Protein AF-A0A436R053-F1 (afdb_monomer_lite)

Secondary structure (DSSP, 8-state):
--TTGGGGS-SS--HHHHHHHHHHHHHH-HHHHHHHHHHTT-SSPPEEEEEEEEEEETTEEEEEEEEEEETTEEEEEEEEE-SSPPPPTTHHHHHHHHHHHHHHT-SS-SEEEEEEEE-TTGGGS--GGGGGSSEEEEHHHHHHHHHTT--HHHHHHHHHHHHHHHHHHH-------HHHHHHHHHHHHHHHHHS-PPPP-------------------------

Radius of gyration: 24.34 Å; chains: 1; bounding box: 57×64×78 Å

Sequence (225 aa):
MDEFEASHLLPRLYERDIDVLLQEELIFNDGVRRLFSTALKLHETFHVLACRLSVVDASGETDVLATISLGSRKGVLLIENKIDASFQSRQPERYRERTANLVASGESCEIAFCALVAPKNYIREEHADFARFDAIVSYEDLAAAIAAQEEPRSRHRATLLRRAVDQARHSYVLVEAPAVTSLWQRIYQIASSEYAMPPQATAVRTTSSRCGHDQRRRCRSSDMA

Foldseek 3Di:
DDPVVVVPADPDDDLLNVLVLLQVCLQPAPLLQVLVCVQLVHPDRKHFPDKDAQDQDPLGTFGMKTFIDDVPATAIEGEHEDLADDDDPCNLVSQVVVQCCRCVVDDHHPGYFYEYEYAPVVVPPPDVSNVSGSGYDYLQSVLVSQCVVVDPVSPSSSVNSVVSNVCSVVVPDPPDPVVVVVVVVVVVVVCVVPDVDDDDDPDPPPPPDDPDDDDDDDDDDDDDD

pLDDT: mean 77.75, std 20.8, range [30.77, 98.56]

Structure (mmCIF, N/CA/C/O backbone):
data_AF-A0A436R053-F1
#
_entry.id   AF-A0A436R053-F1
#
loop_
_atom_site.group_PDB
_atom_site.id
_atom_site.type_symbol
_atom_site.label_atom_id
_atom_site.label_alt_id
_atom_site.label_comp_id
_atom_site.label_asym_id
_atom_site.label_entity_id
_atom_site.label_seq_id
_atom_site.pdbx_PDB_ins_code
_atom_site.Cartn_x
_atom_site.Cartn_y
_atom_site.Cartn_z
_atom_site.occupancy
_atom_site.B_iso_or_equiv
_atom_site.auth_seq_id
_atom_site.auth_comp_id
_atom_site.auth_asym_id
_atom_site.auth_atom_id
_atom_site.pdbx_PDB_model_num
ATOM 1 N N . MET A 1 1 ? -3.971 -8.129 -29.485 1.00 47.47 1 MET A N 1
ATOM 2 C CA . MET A 1 1 ? -3.816 -7.051 -28.491 1.00 47.47 1 MET A CA 1
ATOM 3 C C . MET A 1 1 ? -3.297 -5.874 -29.289 1.00 47.47 1 MET A C 1
ATOM 5 O O . MET A 1 1 ? -2.284 -6.049 -29.952 1.00 47.47 1 MET A O 1
ATOM 9 N N . ASP A 1 2 ? -4.095 -4.817 -29.404 1.00 42.16 2 ASP A N 1
ATOM 10 C CA . ASP A 1 2 ? -3.876 -3.731 -30.365 1.00 42.16 2 ASP A CA 1
ATOM 11 C C . ASP A 1 2 ? -2.595 -2.957 -30.015 1.00 42.16 2 ASP A C 1
ATOM 13 O O . ASP A 1 2 ? -2.366 -2.627 -28.850 1.00 42.16 2 ASP A O 1
ATOM 17 N N . GLU A 1 3 ? -1.741 -2.713 -31.005 1.00 47.53 3 GLU A N 1
ATOM 18 C CA . GLU A 1 3 ? -0.386 -2.161 -30.837 1.00 47.53 3 GLU A CA 1
ATOM 19 C C . GLU A 1 3 ? -0.418 -0.734 -30.245 1.00 47.53 3 GLU A C 1
ATOM 21 O O . GLU A 1 3 ? 0.534 -0.291 -29.603 1.00 47.53 3 GLU A O 1
ATOM 26 N N . PHE A 1 4 ? -1.567 -0.055 -30.359 1.00 49.06 4 PHE A N 1
ATOM 27 C CA . PHE A 1 4 ? -1.841 1.259 -29.775 1.00 49.06 4 PHE A CA 1
ATOM 28 C C . PHE A 1 4 ? -2.163 1.242 -28.269 1.00 49.06 4 PHE A C 1
ATOM 30 O O . PHE A 1 4 ? -1.845 2.212 -27.583 1.00 49.06 4 PHE A O 1
ATOM 37 N N . GLU A 1 5 ? -2.724 0.167 -27.695 1.00 50.81 5 GLU A N 1
ATOM 38 C CA . GLU A 1 5 ? -2.979 0.129 -26.238 1.00 50.81 5 GLU A CA 1
ATOM 39 C C . GLU A 1 5 ? -1.682 0.023 -25.419 1.00 50.81 5 GLU A C 1
ATOM 41 O O . GLU A 1 5 ? -1.620 0.469 -24.270 1.00 50.81 5 GLU A O 1
ATOM 46 N N . ALA A 1 6 ? -0.614 -0.512 -26.016 1.00 53.81 6 ALA A N 1
ATOM 47 C CA . ALA A 1 6 ? 0.689 -0.616 -25.370 1.00 53.81 6 ALA A CA 1
ATOM 48 C C . ALA A 1 6 ? 1.396 0.746 -25.204 1.00 53.81 6 ALA A C 1
ATOM 50 O O . ALA A 1 6 ? 2.248 0.870 -24.323 1.00 53.81 6 ALA A O 1
ATOM 51 N N . SER A 1 7 ? 1.043 1.780 -25.986 1.00 59.91 7 SER A N 1
ATOM 52 C CA . SER A 1 7 ? 1.771 3.064 -25.990 1.00 59.91 7 SER A CA 1
ATOM 53 C C . SER A 1 7 ? 1.509 3.948 -24.767 1.00 59.91 7 SER A C 1
ATOM 55 O O . SER A 1 7 ? 2.180 4.963 -24.594 1.00 59.91 7 SER A O 1
ATOM 57 N N . HIS A 1 8 ? 0.530 3.596 -23.931 1.00 68.19 8 HIS A N 1
ATOM 58 C CA . HIS A 1 8 ? 0.168 4.361 -22.734 1.00 68.19 8 HIS A CA 1
ATOM 59 C C . HIS A 1 8 ? 0.696 3.747 -21.432 1.00 68.19 8 HIS A C 1
ATOM 61 O O . HIS A 1 8 ? 0.496 4.324 -20.365 1.00 68.19 8 HIS A O 1
ATOM 67 N N . LEU A 1 9 ? 1.355 2.585 -21.487 1.00 79.12 9 LEU A N 1
ATOM 68 C CA . LEU A 1 9 ? 1.901 1.928 -20.302 1.00 79.12 9 LEU A CA 1
ATOM 69 C C . LEU A 1 9 ? 3.338 2.375 -20.036 1.00 79.12 9 LEU A C 1
ATOM 71 O O . LEU A 1 9 ? 4.164 2.448 -20.945 1.00 79.12 9 LEU A O 1
ATOM 75 N N . LEU A 1 10 ? 3.651 2.618 -18.763 1.00 80.19 10 LEU A N 1
ATOM 76 C CA . LEU A 1 10 ? 5.010 2.949 -18.350 1.00 80.19 10 LEU A CA 1
ATOM 77 C C . LEU A 1 10 ? 5.958 1.782 -18.680 1.00 80.19 10 LEU A C 1
ATOM 79 O O . LEU A 1 10 ? 5.667 0.645 -18.306 1.00 80.19 10 LEU A O 1
ATOM 83 N N . PRO A 1 11 ? 7.102 2.021 -19.350 1.00 79.00 11 PRO A N 1
ATOM 84 C CA . PRO A 1 11 ? 8.003 0.953 -19.784 1.00 79.00 11 PRO A CA 1
ATOM 85 C C . PRO A 1 11 ? 8.613 0.186 -18.603 1.00 79.00 11 PRO A C 1
ATOM 87 O O . PRO A 1 11 ? 8.849 -1.016 -18.709 1.00 79.00 11 PRO A O 1
ATOM 90 N N . ARG A 1 12 ? 8.796 0.850 -17.463 1.00 84.94 12 ARG A N 1
ATOM 91 C CA . ARG A 1 12 ? 9.192 0.258 -16.185 1.00 84.94 12 ARG A CA 1
ATOM 92 C C . ARG A 1 12 ? 8.378 0.918 -15.082 1.00 84.94 12 ARG A C 1
ATOM 94 O O . ARG A 1 12 ? 8.141 2.120 -15.165 1.00 84.94 1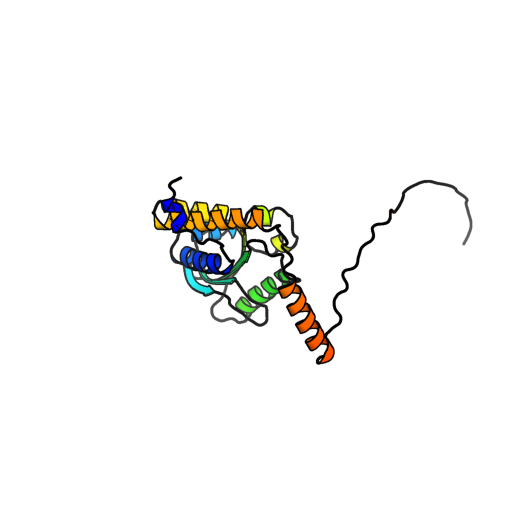2 ARG A O 1
ATOM 101 N N . LEU A 1 13 ? 7.970 0.137 -14.090 1.00 89.88 13 LEU A N 1
ATOM 102 C CA . LEU A 1 13 ? 7.304 0.637 -12.893 1.00 89.88 13 LEU A CA 1
ATOM 103 C C . LEU A 1 13 ? 8.269 0.581 -11.717 1.00 89.88 13 LEU A C 1
ATOM 105 O O . LEU A 1 13 ? 8.917 -0.441 -11.476 1.00 89.88 13 LEU A O 1
ATOM 109 N N . TYR A 1 14 ? 8.369 1.685 -10.998 1.00 90.12 14 TYR A N 1
ATOM 110 C CA . TYR A 1 14 ? 9.070 1.774 -9.726 1.00 90.12 14 TYR A CA 1
ATOM 111 C C . TYR A 1 14 ? 8.062 1.702 -8.577 1.00 90.12 14 TYR A C 1
ATOM 113 O O . TYR A 1 14 ? 6.879 1.985 -8.767 1.00 90.12 14 TYR A O 1
ATOM 121 N N . GLU A 1 15 ? 8.530 1.362 -7.372 1.00 90.88 15 GLU A N 1
ATOM 122 C CA . GLU A 1 15 ? 7.688 1.352 -6.161 1.00 90.88 15 GLU A CA 1
ATOM 123 C C . GLU A 1 15 ? 6.947 2.689 -6.004 1.00 90.88 15 GLU A C 1
ATOM 125 O O . GLU A 1 15 ? 5.732 2.702 -5.835 1.00 90.88 15 GLU A O 1
ATOM 130 N N . ARG A 1 16 ? 7.638 3.805 -6.274 1.00 93.69 16 ARG A N 1
ATOM 131 C CA . ARG A 1 16 ? 7.069 5.158 -6.268 1.00 93.69 16 ARG A CA 1
ATOM 132 C C . ARG A 1 16 ? 5.833 5.336 -7.157 1.00 93.69 16 ARG A C 1
ATOM 134 O O . ARG A 1 16 ? 4.903 6.039 -6.764 1.00 93.69 16 ARG A O 1
ATOM 141 N N . ASP A 1 17 ? 5.818 4.731 -8.344 1.00 94.81 17 ASP A N 1
ATOM 142 C CA . ASP A 1 17 ? 4.676 4.826 -9.263 1.00 94.81 17 ASP A CA 1
ATOM 143 C C . ASP A 1 17 ? 3.449 4.124 -8.666 1.00 94.81 17 ASP A C 1
ATOM 145 O O . ASP A 1 17 ? 2.315 4.596 -8.784 1.00 94.81 17 ASP A O 1
ATOM 149 N N . ILE A 1 18 ? 3.691 3.008 -7.975 1.00 95.50 18 ILE A N 1
ATOM 150 C CA . ILE A 1 18 ? 2.664 2.241 -7.278 1.00 95.50 18 ILE A CA 1
ATOM 151 C C . ILE A 1 18 ? 2.207 2.960 -6.007 1.00 95.50 18 ILE A C 1
ATOM 153 O O . ILE A 1 18 ? 1.013 2.948 -5.730 1.00 95.50 18 ILE A O 1
ATOM 157 N N . ASP A 1 19 ? 3.086 3.652 -5.281 1.00 96.88 19 ASP A N 1
ATOM 158 C CA . ASP A 1 19 ? 2.703 4.435 -4.098 1.00 96.88 19 ASP A CA 1
ATOM 159 C C . ASP A 1 19 ? 1.698 5.538 -4.452 1.00 96.88 19 ASP A C 1
ATOM 161 O O . ASP A 1 19 ? 0.692 5.726 -3.765 1.00 96.88 19 ASP A O 1
ATOM 165 N N . VAL A 1 20 ? 1.951 6.265 -5.548 1.00 97.50 20 VAL A N 1
ATOM 166 C CA . VAL A 1 20 ? 1.046 7.314 -6.046 1.00 97.50 20 VAL A CA 1
ATOM 167 C C . VAL A 1 20 ? -0.297 6.710 -6.452 1.00 97.50 20 VAL A C 1
ATOM 169 O O . VAL A 1 20 ? -1.348 7.240 -6.087 1.00 97.50 20 VAL A O 1
ATOM 172 N N . LEU A 1 21 ? -0.271 5.579 -7.162 1.00 97.25 21 LEU A N 1
ATOM 173 C CA . LEU A 1 21 ? -1.482 4.852 -7.524 1.00 97.25 21 LEU A CA 1
ATOM 174 C C . LEU A 1 21 ? -2.260 4.399 -6.277 1.00 97.25 21 LEU A C 1
ATOM 176 O O . LEU A 1 21 ? -3.466 4.612 -6.198 1.00 97.25 21 LEU A O 1
ATOM 180 N N . LEU A 1 22 ? -1.577 3.824 -5.286 1.00 98.06 22 LEU A N 1
ATOM 181 C CA . LEU A 1 22 ? -2.156 3.374 -4.021 1.00 98.06 22 LEU A CA 1
ATOM 182 C C . LEU A 1 22 ? -2.817 4.517 -3.256 1.00 98.06 22 LEU A C 1
ATOM 184 O O . LEU A 1 22 ? -3.950 4.361 -2.805 1.00 98.06 22 LEU A O 1
ATOM 188 N N . GLN A 1 23 ? -2.143 5.664 -3.130 1.00 98.06 23 GLN A N 1
ATOM 189 C CA . GLN A 1 23 ? -2.717 6.852 -2.498 1.00 98.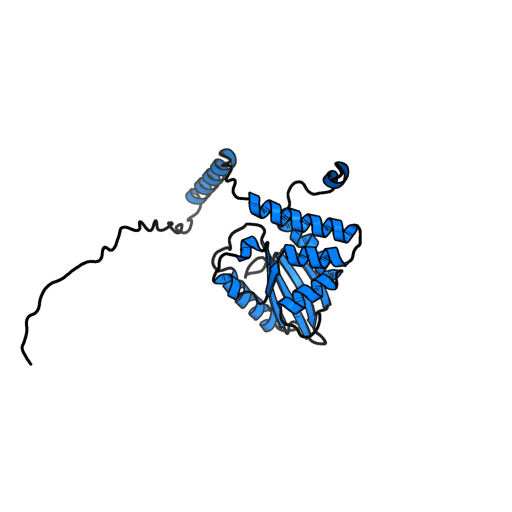06 23 GLN A CA 1
ATOM 190 C C . GLN A 1 23 ? -4.033 7.239 -3.173 1.00 98.06 23 GLN A C 1
ATOM 192 O O . GLN A 1 23 ? -5.036 7.460 -2.494 1.00 98.06 23 GLN A O 1
ATOM 197 N N . GLU A 1 24 ? -4.042 7.322 -4.501 1.00 97.62 24 GLU A N 1
ATOM 198 C CA . GLU A 1 24 ? -5.229 7.749 -5.230 1.00 97.62 24 GLU A CA 1
ATOM 199 C C . GLU A 1 24 ? -6.384 6.748 -5.083 1.00 97.62 24 GLU A C 1
ATOM 201 O O . GLU A 1 24 ? -7.521 7.139 -4.812 1.00 97.62 24 GLU A O 1
ATOM 206 N N . GLU A 1 25 ? -6.097 5.453 -5.188 1.00 98.19 25 GLU A N 1
ATOM 207 C CA . GLU A 1 25 ? -7.104 4.402 -5.043 1.00 98.19 25 GLU A CA 1
ATOM 208 C C . GLU A 1 25 ? -7.642 4.301 -3.610 1.00 98.19 25 GLU A C 1
ATOM 210 O O . GLU A 1 25 ? -8.841 4.121 -3.411 1.00 98.19 25 GLU A O 1
ATOM 215 N N . LEU A 1 26 ? -6.814 4.511 -2.586 1.00 97.88 26 LEU A N 1
ATOM 216 C CA . LEU A 1 26 ? -7.291 4.577 -1.201 1.00 97.88 26 LEU A CA 1
ATOM 217 C C . LEU A 1 26 ? -8.260 5.742 -0.981 1.00 97.88 26 LEU A C 1
ATOM 219 O O . LEU A 1 26 ? -9.251 5.588 -0.260 1.00 97.88 26 LEU A O 1
ATOM 223 N N . ILE A 1 27 ? -8.007 6.895 -1.606 1.00 97.19 27 ILE A N 1
ATOM 224 C CA . ILE A 1 27 ? -8.851 8.090 -1.468 1.00 97.19 27 ILE A CA 1
ATOM 225 C C . ILE A 1 27 ? -10.160 7.940 -2.252 1.00 97.19 27 ILE A C 1
ATOM 227 O O . ILE A 1 27 ? -11.221 8.295 -1.734 1.00 97.19 27 ILE A O 1
ATOM 231 N N . PHE A 1 28 ? -10.135 7.381 -3.464 1.00 96.56 28 PHE A N 1
ATOM 232 C CA . PHE A 1 28 ? -11.284 7.455 -4.379 1.00 96.56 28 PHE A CA 1
ATOM 233 C C . PHE A 1 28 ? -11.975 6.121 -4.685 1.00 96.56 28 PHE A C 1
ATOM 235 O O . PHE A 1 28 ? -13.086 6.139 -5.210 1.00 96.56 28 PHE A O 1
ATOM 242 N N . ASN A 1 29 ? -11.392 4.973 -4.332 1.00 97.56 29 ASN A N 1
ATOM 243 C CA . ASN A 1 29 ? -11.940 3.665 -4.684 1.00 97.56 29 ASN A CA 1
ATOM 244 C C . ASN A 1 29 ? -12.445 2.887 -3.459 1.00 97.56 29 ASN A C 1
ATOM 246 O O . ASN A 1 29 ? -11.684 2.318 -2.672 1.00 97.56 29 ASN A O 1
ATOM 250 N N . ASP A 1 30 ? -13.771 2.803 -3.329 1.00 97.19 30 ASP A N 1
ATOM 251 C CA . ASP A 1 30 ? -14.429 2.030 -2.271 1.00 97.19 30 ASP A CA 1
ATOM 252 C C . ASP A 1 30 ? -14.090 0.535 -2.305 1.00 97.19 30 ASP A C 1
ATOM 254 O O . ASP A 1 30 ? -14.027 -0.108 -1.258 1.00 97.19 30 ASP A O 1
ATOM 258 N N . GLY A 1 31 ? -13.881 -0.040 -3.494 1.00 97.94 31 GLY A N 1
ATOM 259 C CA . GLY A 1 31 ? -13.479 -1.438 -3.646 1.00 97.94 31 GLY A CA 1
ATOM 260 C C . GLY A 1 31 ? -12.120 -1.700 -3.006 1.00 97.94 31 GLY A C 1
ATOM 261 O O . GLY A 1 31 ? -11.958 -2.679 -2.279 1.00 97.94 31 GLY A O 1
ATOM 262 N N . VAL A 1 32 ? -11.181 -0.773 -3.194 1.00 98.44 32 VAL A N 1
ATOM 263 C CA . VAL A 1 32 ? -9.855 -0.832 -2.570 1.00 98.44 32 VAL A CA 1
ATOM 264 C C . VAL A 1 32 ? -9.948 -0.633 -1.059 1.00 98.44 32 VAL A C 1
ATOM 266 O O . VAL A 1 32 ? -9.393 -1.436 -0.310 1.00 98.44 32 VAL A O 1
ATOM 269 N N . ARG A 1 33 ? -10.717 0.344 -0.565 1.00 98.25 33 ARG A N 1
ATOM 270 C CA . ARG A 1 33 ? -10.915 0.498 0.891 1.00 98.25 33 ARG A CA 1
ATOM 271 C C . ARG A 1 33 ? -11.548 -0.734 1.538 1.00 98.25 33 ARG A C 1
ATOM 273 O O . ARG A 1 33 ? -11.119 -1.145 2.618 1.00 98.25 33 ARG A O 1
ATOM 280 N N . ARG A 1 34 ? -12.530 -1.361 0.880 1.00 98.31 34 ARG A N 1
ATOM 281 C CA . ARG A 1 34 ? -13.136 -2.624 1.338 1.00 98.31 34 ARG A CA 1
ATOM 282 C C . ARG A 1 34 ? -12.136 -3.772 1.355 1.00 98.31 34 ARG A C 1
ATOM 284 O O . ARG A 1 34 ? -12.142 -4.547 2.310 1.00 98.31 34 ARG A O 1
ATOM 291 N N . LEU A 1 35 ? -11.275 -3.868 0.341 1.00 98.56 35 LEU A N 1
ATOM 292 C CA . LEU A 1 35 ? -10.209 -4.869 0.282 1.00 98.56 35 LEU A CA 1
ATOM 293 C C . LEU A 1 35 ? -9.283 -4.752 1.500 1.00 98.56 35 LEU A C 1
ATOM 295 O O . LEU A 1 35 ? -9.103 -5.731 2.221 1.00 98.56 35 LEU A O 1
ATOM 299 N N . PHE A 1 36 ? -8.776 -3.550 1.789 1.00 98.31 36 PHE A N 1
ATOM 300 C CA . PHE A 1 36 ? -7.937 -3.319 2.970 1.00 98.31 36 PHE A CA 1
ATOM 301 C C . PHE A 1 36 ? -8.689 -3.572 4.279 1.00 98.31 36 PHE A C 1
ATOM 303 O O . PHE A 1 36 ? -8.159 -4.230 5.168 1.00 98.31 36 PHE A O 1
ATOM 310 N N . SER A 1 37 ? -9.934 -3.105 4.395 1.00 98.00 37 SER A N 1
ATOM 311 C CA . SER A 1 37 ? -10.744 -3.314 5.605 1.00 98.00 37 SER A CA 1
ATOM 312 C C . SER A 1 37 ? -10.978 -4.803 5.879 1.00 98.00 37 SER A C 1
ATOM 314 O O . SER A 1 37 ? -10.873 -5.246 7.019 1.00 98.00 37 SER A O 1
ATOM 316 N N . THR A 1 38 ? -11.209 -5.592 4.826 1.00 98.12 38 THR A N 1
ATOM 317 C CA . THR A 1 38 ? -11.351 -7.053 4.915 1.00 98.12 38 THR A CA 1
ATOM 318 C C . THR A 1 38 ? -10.037 -7.714 5.324 1.00 98.12 38 THR A C 1
ATOM 320 O O . THR A 1 38 ? -10.032 -8.557 6.220 1.00 98.12 38 THR A O 1
ATOM 323 N N . ALA A 1 39 ? -8.917 -7.314 4.714 1.00 97.00 39 ALA A N 1
ATOM 324 C CA . ALA A 1 39 ? -7.595 -7.845 5.047 1.00 97.00 39 ALA A CA 1
ATOM 325 C C . ALA A 1 39 ? -7.207 -7.556 6.510 1.00 97.00 39 ALA A C 1
ATOM 327 O O . ALA A 1 39 ? -6.657 -8.424 7.183 1.00 97.00 39 ALA A O 1
ATOM 328 N N . LEU A 1 40 ? -7.580 -6.379 7.018 1.00 95.94 40 LEU A N 1
ATOM 329 C CA . LEU A 1 40 ? -7.418 -5.956 8.415 1.00 95.94 40 LEU A CA 1
ATOM 330 C C . LEU A 1 40 ? -8.475 -6.545 9.369 1.00 95.94 40 LEU A C 1
ATOM 332 O O . LEU A 1 40 ? -8.446 -6.258 10.564 1.00 95.94 40 LEU A O 1
ATOM 336 N N . LYS A 1 41 ? -9.414 -7.360 8.866 1.00 96.69 41 LYS A N 1
ATOM 337 C CA . LYS A 1 41 ? -10.512 -7.978 9.634 1.00 96.69 41 LYS A CA 1
ATOM 338 C C . LYS A 1 41 ? -11.402 -6.958 10.358 1.00 96.69 41 LYS A C 1
ATOM 340 O O . LYS A 1 41 ? -11.890 -7.216 11.457 1.00 96.69 41 LYS A O 1
ATOM 345 N N . LEU A 1 42 ? -11.619 -5.799 9.743 1.00 95.31 42 LEU A N 1
ATOM 346 C CA . LEU A 1 42 ? -12.502 -4.759 10.262 1.00 95.31 42 LEU A CA 1
ATOM 347 C C . LEU A 1 42 ? -13.964 -5.085 9.938 1.00 95.31 42 LEU A C 1
ATOM 349 O O . LEU A 1 42 ? -14.278 -5.636 8.885 1.00 95.31 42 LEU A O 1
ATOM 353 N N . HIS A 1 43 ? -14.869 -4.713 10.844 1.00 92.19 43 HIS A N 1
ATOM 354 C CA . HIS A 1 43 ? -16.311 -4.922 10.671 1.00 92.19 43 HIS A CA 1
ATOM 355 C C . HIS A 1 43 ? -16.976 -3.886 9.752 1.00 92.19 43 HIS A C 1
ATOM 357 O O . HIS A 1 43 ? -18.085 -4.110 9.275 1.00 92.19 43 HIS A O 1
ATOM 363 N N . GLU A 1 44 ? -16.309 -2.762 9.500 1.00 94.06 44 GLU A N 1
ATOM 364 C CA . GLU A 1 44 ? -16.779 -1.684 8.634 1.00 94.06 44 GLU A CA 1
ATOM 365 C C . GLU A 1 44 ? -15.636 -1.183 7.740 1.00 94.06 44 GLU A C 1
ATOM 367 O O . GLU A 1 44 ? -14.461 -1.464 7.987 1.00 94.06 44 GLU A O 1
ATOM 372 N N . THR A 1 45 ? -15.985 -0.454 6.679 1.00 96.88 45 THR A N 1
ATOM 373 C CA . THR A 1 45 ? -14.989 0.156 5.789 1.00 96.88 45 THR A CA 1
ATOM 374 C C . THR A 1 45 ? -14.510 1.470 6.384 1.00 96.88 45 THR A C 1
ATOM 376 O O . THR A 1 45 ? -15.328 2.327 6.705 1.00 96.88 45 THR A O 1
ATOM 379 N N . PHE A 1 46 ? -13.197 1.653 6.514 1.00 96.25 46 PHE A N 1
ATOM 380 C CA . PHE A 1 46 ? -12.653 2.926 6.984 1.00 96.25 46 PHE A CA 1
ATOM 381 C C . PHE A 1 46 ? -12.826 4.040 5.941 1.00 96.25 46 PHE A C 1
ATOM 383 O O . PHE A 1 46 ? -12.872 3.790 4.736 1.00 96.25 46 PHE A O 1
ATOM 390 N N . HIS A 1 47 ? -12.829 5.289 6.399 1.00 96.50 47 HIS A N 1
ATOM 391 C CA . HIS A 1 47 ? -12.700 6.464 5.536 1.00 96.50 47 HIS A CA 1
ATOM 392 C C . HIS A 1 47 ? -11.278 7.010 5.590 1.00 96.50 47 HIS A C 1
ATOM 394 O O . HIS A 1 47 ? -10.653 7.006 6.647 1.00 96.50 47 HIS A O 1
ATOM 400 N N . VAL A 1 48 ? -10.774 7.508 4.461 1.00 96.94 48 VAL A N 1
ATOM 401 C CA . VAL A 1 48 ? -9.469 8.177 4.390 1.00 96.94 48 VAL A CA 1
ATOM 402 C C . VAL A 1 48 ? -9.676 9.673 4.596 1.00 96.94 48 VAL A C 1
ATOM 404 O O . VAL A 1 48 ? -10.368 10.319 3.816 1.00 96.94 48 VAL A O 1
ATOM 407 N N . LEU A 1 49 ? -9.074 10.219 5.651 1.00 95.19 49 LEU A N 1
ATOM 408 C CA . LEU A 1 49 ? -9.113 11.647 5.982 1.00 95.19 49 LEU A CA 1
ATOM 409 C C . LEU A 1 49 ? -7.945 12.409 5.347 1.00 95.19 49 LEU A C 1
ATOM 411 O O . LEU A 1 49 ? -8.085 13.564 4.958 1.00 95.19 49 LEU A O 1
ATOM 415 N N . ALA A 1 50 ? -6.786 11.761 5.260 1.00 94.38 50 ALA A N 1
ATOM 416 C CA . ALA A 1 50 ? -5.592 12.276 4.605 1.00 94.38 50 ALA A CA 1
ATOM 417 C C . ALA A 1 50 ? -4.715 11.104 4.165 1.00 94.38 50 ALA A C 1
ATOM 419 O O . ALA A 1 50 ? -4.744 10.043 4.784 1.00 94.38 50 ALA A O 1
ATOM 420 N N . CYS A 1 51 ? -3.903 11.289 3.131 1.00 95.25 51 CYS A N 1
ATOM 421 C CA . CYS A 1 51 ? -2.948 10.279 2.697 1.00 95.25 51 CYS A CA 1
ATOM 422 C C . CYS A 1 51 ? -1.662 10.959 2.230 1.00 95.25 51 CYS A C 1
ATOM 424 O O . CYS A 1 51 ? -1.717 11.931 1.478 1.00 95.25 51 CYS A O 1
ATOM 426 N N . ARG A 1 52 ? -0.516 10.485 2.713 1.00 94.56 52 ARG A N 1
ATOM 427 C CA . ARG A 1 52 ? 0.817 11.047 2.470 1.00 94.56 52 ARG A CA 1
ATOM 428 C C . ARG A 1 52 ? 1.752 9.952 1.980 1.00 94.56 52 ARG A C 1
ATOM 430 O O . ARG A 1 52 ? 1.555 8.790 2.311 1.00 94.56 52 ARG A O 1
ATOM 437 N N . LEU A 1 53 ? 2.762 10.348 1.218 1.00 95.31 53 LEU A N 1
ATOM 438 C CA . LEU A 1 53 ? 3.743 9.452 0.613 1.00 95.31 53 LEU A CA 1
ATOM 439 C C . LEU A 1 53 ? 5.127 9.693 1.225 1.00 95.31 53 LEU A C 1
ATOM 441 O O . LEU A 1 53 ? 5.407 10.834 1.599 1.00 95.31 53 LEU A O 1
ATOM 445 N N . SER A 1 54 ? 5.971 8.660 1.288 1.00 91.06 54 SER A N 1
ATOM 446 C CA . SER A 1 54 ? 7.379 8.749 1.721 1.00 91.06 54 SER A CA 1
ATOM 447 C C . SER A 1 54 ? 7.559 9.474 3.062 1.00 91.06 54 SER A C 1
ATOM 449 O O . SER A 1 54 ? 8.290 10.462 3.182 1.00 91.06 54 SER A O 1
ATOM 451 N N . VAL A 1 55 ? 6.828 9.037 4.091 1.00 85.88 55 VAL A N 1
ATOM 452 C CA . VAL A 1 55 ? 6.834 9.702 5.402 1.00 85.88 55 VAL A CA 1
ATOM 453 C C . VAL A 1 55 ? 7.975 9.172 6.266 1.00 85.88 55 VAL A C 1
ATOM 455 O O . VAL A 1 55 ? 7.894 8.078 6.830 1.00 85.88 55 VAL A O 1
ATOM 458 N N . VAL A 1 56 ? 9.013 9.991 6.426 1.00 83.25 56 VAL A N 1
ATOM 459 C CA . VAL A 1 56 ? 10.202 9.677 7.231 1.00 83.25 56 VAL A CA 1
ATOM 460 C C . VAL A 1 56 ? 10.054 10.178 8.669 1.00 83.25 56 VAL A C 1
ATOM 462 O O . VAL A 1 56 ? 9.703 11.335 8.899 1.00 83.25 56 VAL A O 1
ATOM 465 N N . ASP A 1 57 ? 10.375 9.328 9.642 1.00 74.62 57 ASP A N 1
ATOM 466 C CA . ASP A 1 57 ? 10.627 9.729 11.029 1.00 74.62 57 ASP A CA 1
ATOM 467 C C . ASP A 1 57 ? 11.822 8.974 11.643 1.00 74.62 57 ASP A C 1
ATOM 469 O O . ASP A 1 57 ? 12.548 8.255 10.953 1.00 74.62 57 ASP A O 1
ATOM 473 N N . ALA A 1 58 ? 12.042 9.143 12.952 1.00 68.75 58 ALA A N 1
ATOM 474 C CA . ALA A 1 58 ? 13.136 8.501 13.688 1.00 68.75 58 ALA A CA 1
ATOM 475 C C . ALA A 1 58 ? 13.124 6.961 13.595 1.00 68.75 58 ALA A C 1
ATOM 477 O O . ALA A 1 58 ? 14.160 6.316 13.753 1.00 68.75 58 ALA A O 1
ATOM 478 N N . SER A 1 59 ? 11.959 6.376 13.319 1.00 67.19 59 SER A N 1
ATOM 479 C CA . SER A 1 59 ? 11.742 4.944 13.163 1.00 67.19 59 SER A CA 1
ATOM 480 C C . SER A 1 59 ? 11.681 4.495 11.706 1.00 67.19 59 SER A C 1
ATOM 482 O O . SER A 1 59 ? 11.601 3.295 11.491 1.00 67.19 59 SER A O 1
ATOM 484 N N . GLY A 1 60 ? 11.820 5.379 10.710 1.00 73.00 60 GLY A N 1
ATOM 485 C CA . GLY A 1 60 ? 11.983 5.016 9.294 1.00 73.00 60 GLY A CA 1
ATOM 486 C C . GLY A 1 60 ? 11.065 5.703 8.305 1.00 73.00 60 GLY A C 1
ATOM 487 O O . GLY A 1 60 ? 10.295 6.594 8.653 1.00 73.00 60 GLY A O 1
ATOM 488 N N . GLU A 1 61 ? 11.184 5.289 7.047 1.00 83.06 61 GLU A N 1
ATOM 489 C CA . GLU A 1 61 ? 10.277 5.695 5.977 1.00 83.06 61 GLU A CA 1
ATOM 490 C C . GLU A 1 61 ? 9.079 4.747 5.929 1.00 83.06 61 GLU A C 1
ATOM 492 O O . GLU A 1 61 ? 9.225 3.553 6.178 1.00 83.06 61 GLU A O 1
ATOM 497 N N . THR A 1 62 ? 7.908 5.309 5.646 1.00 86.50 62 THR A N 1
ATOM 498 C CA . THR A 1 62 ? 6.709 4.564 5.266 1.00 86.50 62 THR A CA 1
ATOM 499 C C . THR A 1 62 ? 6.263 5.049 3.899 1.00 86.50 62 THR A C 1
ATOM 501 O O . THR A 1 62 ? 6.076 6.257 3.707 1.00 86.50 62 THR A O 1
ATOM 504 N N . ASP A 1 63 ? 6.073 4.106 2.980 1.00 93.38 63 ASP A N 1
ATOM 505 C CA . ASP A 1 63 ? 5.788 4.392 1.573 1.00 93.38 63 ASP A CA 1
ATOM 506 C C . ASP A 1 63 ? 4.463 5.152 1.423 1.00 93.38 63 ASP A C 1
ATOM 508 O O . ASP A 1 63 ? 4.412 6.210 0.785 1.00 93.38 63 ASP A O 1
ATOM 512 N N . VAL A 1 64 ? 3.401 4.686 2.098 1.00 95.69 64 VAL A N 1
ATOM 513 C CA . VAL A 1 64 ? 2.101 5.375 2.156 1.00 95.69 64 VAL A CA 1
ATOM 514 C C . VAL A 1 64 ? 1.563 5.421 3.589 1.00 95.69 64 VAL A C 1
ATOM 516 O O . VAL A 1 64 ? 1.366 4.398 4.237 1.00 95.69 64 VAL A O 1
ATOM 519 N N . LEU A 1 65 ? 1.260 6.622 4.083 1.00 94.25 65 LEU A N 1
ATOM 520 C CA . LEU A 1 65 ? 0.634 6.856 5.385 1.00 94.25 65 LEU A CA 1
ATOM 521 C C . LEU A 1 65 ? -0.752 7.476 5.197 1.00 94.25 65 LEU A C 1
ATOM 523 O O . LEU A 1 65 ? -0.869 8.651 4.836 1.00 94.25 65 LEU A O 1
ATOM 527 N N . ALA A 1 66 ? -1.803 6.719 5.499 1.00 95.56 66 ALA A N 1
ATOM 528 C CA . ALA A 1 66 ? -3.176 7.208 5.496 1.00 95.56 66 ALA A CA 1
ATOM 529 C C . ALA A 1 66 ? -3.656 7.513 6.920 1.00 95.56 66 ALA A C 1
ATOM 531 O O . ALA A 1 66 ? -3.609 6.656 7.794 1.00 95.56 66 ALA A O 1
ATOM 532 N N . THR A 1 67 ? -4.165 8.720 7.157 1.00 94.12 67 THR A N 1
ATOM 533 C CA . THR A 1 67 ? -5.010 9.007 8.320 1.00 94.12 67 THR A CA 1
ATOM 534 C C . THR A 1 67 ? -6.414 8.524 8.002 1.00 94.12 67 THR A C 1
ATOM 536 O O . THR A 1 67 ? -6.986 8.918 6.982 1.00 94.12 67 THR A O 1
ATOM 539 N N . ILE A 1 68 ? -6.975 7.694 8.873 1.00 95.38 68 ILE A N 1
ATOM 540 C CA . ILE A 1 68 ? -8.265 7.044 8.660 1.00 95.38 68 ILE A CA 1
ATOM 541 C C . ILE A 1 68 ? -9.239 7.319 9.806 1.00 95.38 68 ILE A C 1
ATOM 543 O O . ILE A 1 68 ? -8.832 7.646 10.923 1.00 95.38 68 ILE A O 1
ATOM 547 N N . SER A 1 69 ? -10.529 7.150 9.536 1.00 94.56 69 SER A N 1
ATOM 548 C CA . SER A 1 69 ? -11.559 7.036 10.568 1.00 94.56 69 SER A CA 1
ATOM 549 C C . SER A 1 69 ? -12.346 5.742 10.424 1.00 94.56 69 SER A C 1
ATOM 551 O O . SER A 1 69 ? -12.707 5.349 9.312 1.00 94.56 69 SER A O 1
ATOM 553 N N . LEU A 1 70 ? -12.635 5.117 11.560 1.00 93.00 70 LEU A N 1
ATOM 554 C CA . LEU A 1 70 ? -13.471 3.929 11.696 1.00 93.00 70 LEU A CA 1
ATOM 555 C C . LEU A 1 70 ? -14.589 4.268 12.690 1.00 93.00 70 LEU A C 1
ATOM 557 O O . LEU A 1 70 ? -14.330 4.408 13.890 1.00 93.00 70 LEU A O 1
ATOM 561 N N . GLY A 1 71 ? -15.797 4.527 12.188 1.00 89.88 71 GLY A N 1
ATOM 562 C CA . GLY A 1 71 ? -16.845 5.181 12.971 1.00 89.88 71 GLY A CA 1
ATOM 563 C C . GLY A 1 71 ? -16.361 6.507 13.579 1.00 89.88 71 GLY A C 1
ATOM 564 O O . GLY A 1 71 ? -15.920 7.411 12.869 1.00 89.88 71 GLY A O 1
ATOM 565 N N . SER A 1 72 ? -16.416 6.621 14.909 1.00 88.44 72 SER A N 1
ATOM 566 C CA . SER A 1 72 ? -15.943 7.800 15.651 1.00 88.44 72 SER A CA 1
ATOM 567 C C . SER A 1 72 ? -14.439 7.806 15.939 1.00 88.44 72 SER A C 1
ATOM 569 O O . SER A 1 72 ? -13.922 8.822 16.399 1.00 88.44 72 SER A O 1
ATOM 571 N N . ARG A 1 73 ? -13.743 6.687 15.711 1.00 90.06 73 ARG A N 1
ATOM 572 C CA . ARG A 1 73 ? -12.338 6.515 16.090 1.00 90.06 73 ARG A CA 1
ATOM 573 C C . ARG A 1 73 ? -11.437 7.005 14.975 1.00 90.06 73 ARG A C 1
ATOM 575 O O . ARG A 1 73 ? -11.624 6.630 13.816 1.00 90.06 73 ARG A O 1
ATOM 582 N N . LYS A 1 74 ? -10.429 7.800 15.318 1.00 91.12 74 LYS A N 1
ATOM 583 C CA . LYS A 1 74 ? -9.387 8.215 14.368 1.00 91.12 74 LYS A CA 1
ATOM 584 C C . LYS A 1 74 ? -8.155 7.337 14.495 1.00 91.12 74 LYS A C 1
ATOM 586 O O . LYS A 1 74 ? -7.817 6.866 15.579 1.00 91.12 74 LYS A O 1
ATOM 591 N N . GLY A 1 75 ? -7.459 7.141 13.388 1.00 91.19 75 GLY A N 1
ATOM 592 C CA . GLY A 1 75 ? -6.249 6.343 13.376 1.00 91.19 75 GLY A CA 1
ATOM 593 C C . GLY A 1 75 ? -5.404 6.520 12.137 1.00 91.19 75 GLY A C 1
ATOM 594 O O . GLY A 1 75 ? -5.602 7.447 11.348 1.00 91.19 75 GLY A O 1
ATOM 595 N N . VAL A 1 76 ? -4.460 5.604 11.968 1.00 92.12 76 VAL A N 1
ATOM 596 C CA . VAL A 1 76 ? -3.551 5.579 10.824 1.00 92.12 76 VAL A CA 1
ATOM 597 C C . VAL A 1 76 ? -3.413 4.181 10.230 1.00 92.12 76 VAL A C 1
ATOM 599 O O . VAL A 1 76 ? -3.484 3.174 10.930 1.00 92.12 76 VAL A O 1
ATOM 602 N N . LEU A 1 77 ? -3.186 4.133 8.925 1.00 93.94 77 LEU A N 1
ATOM 603 C CA . LEU A 1 77 ? -2.790 2.949 8.181 1.00 93.94 77 LEU A CA 1
ATOM 604 C C . LEU A 1 77 ? -1.441 3.245 7.525 1.00 93.94 77 LEU A C 1
ATOM 606 O O . LEU A 1 77 ? -1.337 4.133 6.676 1.00 93.94 77 LEU A O 1
ATOM 610 N N . LEU A 1 78 ? -0.417 2.525 7.967 1.00 93.19 78 LEU A N 1
ATOM 611 C CA . LEU A 1 78 ? 0.922 2.532 7.400 1.00 93.19 78 LEU A CA 1
ATOM 612 C C . LEU A 1 78 ? 0.977 1.425 6.360 1.00 93.19 78 LEU A C 1
ATOM 614 O O . LEU A 1 78 ? 0.624 0.285 6.660 1.00 93.19 78 LEU A O 1
ATOM 618 N N . ILE A 1 79 ? 1.399 1.755 5.152 1.00 94.25 79 ILE A N 1
ATOM 619 C CA . ILE A 1 79 ? 1.504 0.800 4.062 1.00 94.25 79 ILE A CA 1
ATOM 620 C C . ILE A 1 79 ? 2.931 0.806 3.559 1.00 94.25 79 ILE A C 1
ATOM 622 O O . ILE A 1 79 ? 3.476 1.850 3.200 1.00 94.25 79 ILE A O 1
ATOM 626 N N . GLU A 1 80 ? 3.482 -0.392 3.506 1.00 92.88 80 GLU A N 1
ATOM 627 C CA . GLU A 1 80 ? 4.779 -0.686 2.930 1.00 92.88 80 GLU A CA 1
ATOM 628 C C . GLU A 1 80 ? 4.552 -1.375 1.599 1.00 92.88 80 GLU A C 1
ATOM 630 O O . GLU A 1 80 ? 3.783 -2.334 1.508 1.00 92.88 80 GLU A O 1
ATOM 635 N N . ASN A 1 81 ? 5.198 -0.876 0.563 1.00 93.31 81 ASN A N 1
ATOM 636 C CA . ASN A 1 81 ? 5.018 -1.307 -0.803 1.00 93.31 81 ASN A CA 1
ATOM 637 C C . ASN A 1 81 ? 6.304 -1.964 -1.308 1.00 93.31 81 ASN A C 1
ATOM 639 O O . ASN A 1 81 ? 7.391 -1.395 -1.206 1.00 93.31 81 ASN A O 1
ATOM 643 N N . LYS A 1 82 ? 6.199 -3.182 -1.841 1.00 89.62 82 LYS A N 1
ATOM 644 C CA . LYS A 1 82 ? 7.354 -3.938 -2.338 1.00 89.62 82 LYS A CA 1
ATOM 645 C C . LYS A 1 82 ? 7.054 -4.563 -3.687 1.00 89.62 82 LYS A C 1
ATOM 647 O O . LYS A 1 82 ? 6.094 -5.316 -3.808 1.00 89.62 82 LYS A O 1
ATOM 652 N N . ILE A 1 83 ? 7.901 -4.300 -4.682 1.00 84.88 83 ILE A N 1
ATOM 653 C CA . ILE A 1 83 ? 7.846 -5.007 -5.975 1.00 84.88 83 ILE A CA 1
ATOM 654 C C . ILE A 1 83 ? 8.726 -6.262 -5.913 1.00 84.88 83 ILE A C 1
ATOM 656 O O . ILE A 1 83 ? 8.239 -7.373 -6.107 1.00 84.88 83 ILE A O 1
ATOM 660 N N . ASP A 1 84 ? 10.019 -6.087 -5.637 1.00 73.69 84 ASP A N 1
ATOM 661 C CA . ASP A 1 84 ? 11.028 -7.158 -5.644 1.00 73.69 84 ASP A CA 1
ATOM 662 C C . ASP A 1 84 ? 12.151 -6.977 -4.603 1.00 73.69 84 ASP A C 1
ATOM 664 O O . ASP A 1 84 ? 12.995 -7.862 -4.445 1.00 73.69 84 ASP A O 1
ATOM 668 N N . ALA A 1 85 ? 12.168 -5.865 -3.863 1.00 64.44 85 ALA A N 1
ATOM 669 C CA . ALA A 1 85 ? 13.214 -5.567 -2.892 1.00 64.44 85 ALA A CA 1
ATOM 670 C C . ALA A 1 85 ? 13.086 -6.430 -1.626 1.00 64.44 85 ALA A C 1
ATOM 672 O O . ALA A 1 85 ? 12.006 -6.542 -1.049 1.00 64.44 85 ALA A O 1
ATOM 673 N N . SER A 1 86 ? 14.190 -7.006 -1.143 1.00 65.31 86 SER A N 1
ATOM 674 C CA . SER A 1 86 ? 14.228 -7.684 0.163 1.00 65.31 86 SER A CA 1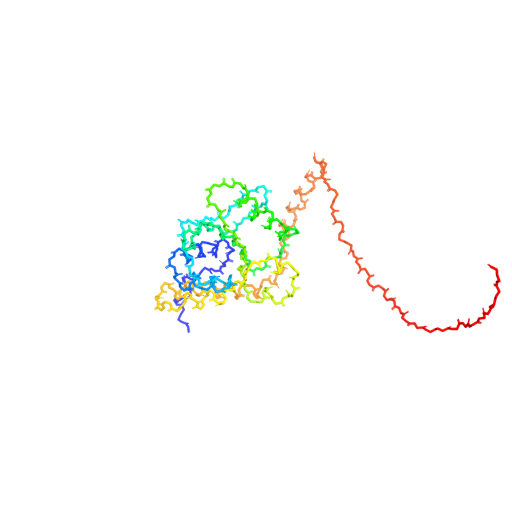
ATOM 675 C C . SER A 1 86 ? 13.986 -6.703 1.319 1.00 65.31 86 SER A C 1
ATOM 677 O O . SER A 1 86 ? 14.317 -5.521 1.214 1.00 65.31 86 SER A O 1
ATOM 679 N N . PHE A 1 87 ? 13.462 -7.193 2.447 1.00 63.38 87 PHE A N 1
ATOM 680 C CA . PHE A 1 87 ? 13.341 -6.381 3.661 1.00 63.38 87 PHE A CA 1
ATOM 681 C C . PHE A 1 87 ? 14.704 -5.914 4.169 1.00 63.38 87 PHE A C 1
ATOM 683 O O . PHE A 1 87 ? 15.693 -6.652 4.146 1.00 63.38 87 PHE A O 1
ATOM 690 N N . GLN A 1 88 ? 14.742 -4.692 4.694 1.00 58.03 88 GLN A N 1
ATOM 691 C CA . GLN A 1 88 ? 15.867 -4.237 5.496 1.00 58.03 88 GLN A CA 1
ATOM 692 C C . GLN A 1 88 ? 15.814 -4.903 6.878 1.00 58.03 88 GLN A C 1
ATOM 694 O O . GLN A 1 88 ? 14.746 -5.157 7.436 1.00 58.03 88 GLN A O 1
ATOM 699 N N . SER A 1 89 ? 16.979 -5.161 7.473 1.00 53.06 89 SER A N 1
ATOM 700 C CA . SER A 1 89 ? 17.060 -5.731 8.821 1.00 53.06 89 SER A CA 1
ATOM 701 C C . SER A 1 89 ? 16.292 -4.873 9.838 1.00 53.06 89 SER A C 1
ATOM 703 O O . SER A 1 89 ? 16.506 -3.661 9.894 1.00 53.06 89 SER A O 1
ATOM 705 N N . ARG A 1 90 ? 15.476 -5.507 10.689 1.00 61.28 90 ARG A N 1
ATOM 706 C CA . ARG A 1 90 ? 14.669 -4.884 11.762 1.00 61.28 90 ARG A CA 1
ATOM 707 C C . ARG A 1 90 ? 13.510 -3.984 11.321 1.00 61.28 90 ARG A C 1
ATOM 709 O O . ARG A 1 90 ? 12.928 -3.270 12.139 1.00 61.28 90 ARG A O 1
ATOM 716 N N . GLN A 1 91 ? 13.188 -3.970 10.034 1.00 62.38 91 GLN A N 1
ATOM 717 C CA . GLN A 1 91 ? 12.070 -3.199 9.496 1.00 62.38 91 GLN A CA 1
ATOM 718 C C . GLN A 1 91 ? 10.726 -3.501 10.207 1.00 62.38 91 GLN A C 1
ATOM 720 O O . GLN A 1 91 ? 10.026 -2.552 10.558 1.00 62.38 91 GLN A O 1
ATOM 725 N N . PRO A 1 92 ? 10.411 -4.757 10.579 1.00 60.19 92 PRO A N 1
ATOM 726 C CA . PRO A 1 92 ? 9.163 -5.078 11.273 1.00 60.19 92 PRO A CA 1
ATOM 727 C C . PRO A 1 92 ? 9.074 -4.628 12.735 1.00 60.19 92 PRO A C 1
ATOM 729 O O . PRO A 1 92 ? 8.001 -4.248 13.208 1.00 60.19 92 PRO A O 1
ATOM 732 N N . GLU A 1 93 ? 10.178 -4.674 13.483 1.00 65.12 93 GLU A N 1
ATOM 733 C CA . GLU A 1 93 ? 10.226 -4.195 14.869 1.00 65.12 93 GLU A CA 1
ATOM 734 C C . GLU A 1 93 ? 9.967 -2.689 14.932 1.00 65.12 93 GLU A C 1
ATOM 736 O O . GLU A 1 93 ? 9.217 -2.222 15.792 1.00 65.12 93 GLU A O 1
ATOM 741 N N . ARG A 1 94 ? 10.512 -1.949 13.959 1.00 67.94 94 ARG A N 1
ATOM 742 C CA . ARG A 1 94 ? 10.306 -0.503 13.821 1.00 67.94 94 ARG A CA 1
ATOM 743 C C . ARG A 1 94 ? 8.837 -0.159 13.595 1.00 67.94 94 ARG A C 1
ATOM 745 O O . ARG A 1 94 ? 8.368 0.828 14.152 1.00 67.94 94 ARG A O 1
ATOM 752 N N . TYR A 1 95 ? 8.084 -0.990 12.868 1.00 67.94 95 TYR A N 1
ATOM 753 C CA . TYR A 1 95 ? 6.646 -0.766 12.691 1.00 67.94 95 TYR A CA 1
ATOM 754 C C . TYR A 1 95 ? 5.883 -0.850 14.004 1.00 67.94 95 TYR A C 1
ATOM 756 O O . TYR A 1 95 ? 5.084 0.034 14.287 1.00 67.94 95 TYR A O 1
ATOM 764 N N . ARG A 1 96 ? 6.158 -1.841 14.860 1.00 68.00 96 ARG A N 1
ATOM 765 C CA . ARG A 1 96 ? 5.481 -1.931 16.166 1.00 68.00 96 ARG A CA 1
ATOM 766 C C . ARG A 1 96 ? 5.794 -0.740 17.059 1.00 68.00 96 ARG A C 1
ATOM 768 O O . ARG A 1 96 ? 4.884 -0.200 17.683 1.00 68.00 96 ARG A O 1
ATOM 775 N N . GLU A 1 97 ? 7.057 -0.330 17.099 1.00 71.75 97 GLU A N 1
ATOM 776 C CA . GLU A 1 97 ? 7.484 0.859 17.840 1.00 71.75 97 GLU A CA 1
ATOM 777 C C . GLU A 1 97 ? 6.785 2.115 17.306 1.00 71.75 97 GLU A C 1
ATOM 779 O O . GLU A 1 97 ? 6.281 2.916 18.088 1.00 71.75 97 GLU A O 1
ATOM 784 N N . ARG A 1 98 ? 6.664 2.260 15.983 1.00 71.88 98 ARG A N 1
ATOM 785 C CA . ARG A 1 98 ? 6.010 3.405 15.339 1.00 71.88 98 ARG A CA 1
ATOM 786 C C . ARG A 1 98 ? 4.513 3.458 15.614 1.00 71.88 98 ARG A C 1
ATOM 788 O O . ARG A 1 98 ? 4.006 4.493 16.037 1.00 71.88 98 ARG A O 1
ATOM 795 N N . THR A 1 99 ? 3.817 2.344 15.426 1.00 68.81 99 THR A N 1
ATOM 796 C CA . THR A 1 99 ? 2.387 2.189 15.722 1.00 68.81 99 THR A CA 1
ATOM 797 C C . THR A 1 99 ? 2.111 2.507 17.196 1.00 68.81 99 THR A C 1
ATOM 799 O O . THR A 1 99 ? 1.188 3.260 17.502 1.00 68.81 99 THR A O 1
ATOM 802 N N . ALA A 1 100 ? 2.965 2.029 18.110 1.00 70.19 100 ALA A N 1
ATOM 803 C CA . ALA A 1 100 ? 2.876 2.343 19.534 1.00 70.19 100 ALA A CA 1
ATOM 804 C C . ALA A 1 100 ? 3.156 3.825 19.830 1.00 70.19 100 ALA A C 1
ATOM 806 O O . ALA A 1 100 ? 2.410 4.436 20.588 1.00 70.19 100 ALA A O 1
ATOM 807 N N . ASN A 1 101 ? 4.171 4.426 19.205 1.00 70.69 101 ASN A N 1
ATOM 808 C CA . ASN A 1 101 ? 4.514 5.838 19.388 1.00 70.69 101 ASN A CA 1
ATOM 809 C C . ASN A 1 101 ? 3.422 6.776 18.851 1.00 70.69 101 ASN A C 1
ATOM 811 O O . ASN A 1 101 ? 3.121 7.788 19.480 1.00 70.69 101 ASN A O 1
ATOM 815 N N . LEU A 1 102 ? 2.791 6.447 17.721 1.00 70.25 102 LEU A N 1
ATOM 816 C CA . LEU A 1 102 ? 1.691 7.235 17.150 1.00 70.25 102 LEU A CA 1
ATOM 817 C C . LEU A 1 102 ? 0.444 7.214 18.041 1.00 70.25 102 LEU A C 1
ATOM 819 O O . LEU A 1 102 ? -0.230 8.233 18.167 1.00 70.25 102 LEU A O 1
ATOM 823 N N . VAL A 1 103 ? 0.171 6.091 18.707 1.00 69.38 103 VAL A N 1
ATOM 824 C CA . VAL A 1 103 ? -0.901 5.997 19.710 1.00 69.38 103 VAL A CA 1
ATOM 825 C C . VAL A 1 103 ? -0.500 6.692 21.022 1.00 69.38 103 VAL A C 1
ATOM 827 O O . VAL A 1 103 ? -1.293 7.437 21.592 1.00 69.38 103 VAL A O 1
ATOM 830 N N . ALA A 1 104 ? 0.737 6.504 21.492 1.00 62.28 104 ALA A N 1
ATOM 831 C CA . ALA A 1 104 ? 1.222 7.025 22.774 1.00 62.28 104 ALA A CA 1
ATOM 832 C C . ALA A 1 104 ? 1.482 8.542 22.780 1.00 62.28 104 ALA A C 1
ATOM 834 O O . ALA A 1 104 ? 1.329 9.180 23.818 1.00 62.28 104 ALA A O 1
ATOM 835 N N . SER A 1 105 ? 1.854 9.127 21.636 1.00 63.84 105 SER A N 1
ATOM 836 C CA . SER A 1 105 ? 2.044 10.580 21.468 1.00 63.84 105 SER A CA 1
ATOM 837 C C . SER A 1 105 ? 0.744 11.385 21.540 1.00 63.84 105 SER A C 1
ATOM 839 O O . SER A 1 105 ? 0.812 12.601 21.665 1.00 63.84 105 SER A O 1
ATOM 841 N N . GLY A 1 106 ? -0.410 10.705 21.514 1.00 52.34 106 GLY A N 1
ATOM 842 C CA . GLY A 1 106 ? -1.653 11.138 22.144 1.00 52.34 106 GLY A CA 1
ATOM 843 C C . GLY A 1 106 ? -2.131 12.555 21.834 1.00 52.34 106 GLY A C 1
ATOM 844 O O . GLY A 1 106 ? -1.852 13.471 22.591 1.00 52.34 106 GLY A O 1
ATOM 845 N N . GLU A 1 107 ? -2.983 12.680 20.809 1.00 53.28 107 GLU A N 1
ATOM 846 C CA . GLU A 1 107 ? -4.144 13.597 20.854 1.00 53.28 107 GLU A CA 1
ATOM 847 C C . GLU A 1 107 ? -5.212 13.280 19.781 1.00 53.28 107 GLU A C 1
ATOM 849 O O . GLU A 1 107 ? -6.322 13.802 19.837 1.00 53.28 107 GLU A O 1
ATOM 854 N N . SER A 1 108 ? -4.946 12.412 18.789 1.00 62.84 108 SER A N 1
ATOM 855 C CA . SER A 1 108 ? -5.925 12.118 17.715 1.00 62.84 108 SER A CA 1
ATOM 856 C C . SER A 1 108 ? -5.801 10.741 17.039 1.00 62.84 108 SER A C 1
ATOM 858 O O . SER A 1 108 ? -6.371 10.544 15.966 1.00 62.84 108 SER A O 1
ATOM 860 N N . CYS A 1 109 ? -5.050 9.795 17.612 1.00 72.50 109 CYS A N 1
ATOM 861 C CA . CYS A 1 109 ? -4.807 8.480 17.012 1.00 72.50 109 CYS A CA 1
ATOM 862 C C . CYS A 1 109 ? -5.083 7.361 18.025 1.00 72.50 109 CYS A C 1
ATOM 864 O O . CYS A 1 109 ? -4.297 7.131 18.938 1.00 72.50 109 CYS A O 1
ATOM 866 N N . GLU A 1 110 ? -6.207 6.668 17.863 1.00 83.38 110 GLU A N 1
ATOM 867 C CA . GLU A 1 110 ? -6.681 5.594 18.750 1.00 83.38 110 GLU A CA 1
ATOM 868 C C . GLU A 1 110 ? -6.403 4.193 18.198 1.00 83.38 110 GLU A C 1
ATOM 870 O O . GLU A 1 110 ? -6.435 3.207 18.935 1.00 83.38 110 GLU A O 1
ATOM 875 N N . ILE A 1 111 ? -6.197 4.097 16.885 1.00 87.44 111 ILE A N 1
ATOM 876 C CA . ILE A 1 111 ? -5.875 2.860 16.175 1.00 87.44 111 ILE A CA 1
ATOM 877 C C . ILE A 1 111 ? -4.755 3.113 15.191 1.00 87.44 111 ILE A C 1
ATOM 879 O O . ILE A 1 111 ? -4.681 4.171 14.569 1.00 87.44 111 ILE A O 1
ATOM 883 N N . ALA A 1 112 ? -3.905 2.116 15.019 1.00 89.00 112 ALA A N 1
ATOM 884 C CA . ALA A 1 112 ? -2.869 2.156 14.018 1.00 89.00 112 ALA A CA 1
ATOM 885 C C . ALA A 1 112 ? -2.666 0.741 13.469 1.00 89.00 112 ALA A C 1
ATOM 887 O O . ALA A 1 112 ? -2.642 -0.221 14.235 1.00 89.00 112 ALA A O 1
ATOM 888 N N . PHE A 1 113 ? -2.577 0.640 12.146 1.00 91.75 113 PHE A N 1
ATOM 889 C CA . PHE A 1 113 ? -2.394 -0.609 11.415 1.00 91.75 113 PHE A CA 1
ATOM 890 C C . PHE A 1 113 ? -1.186 -0.506 10.495 1.00 91.75 113 PHE A C 1
ATOM 892 O O . PHE A 1 113 ? -0.907 0.567 9.955 1.00 91.75 113 PHE A O 1
ATOM 899 N N . CYS A 1 114 ? -0.520 -1.628 10.264 1.00 90.94 114 CYS A N 1
ATOM 900 C CA . CYS A 1 114 ? 0.552 -1.765 9.295 1.00 90.94 114 CYS A CA 1
ATOM 901 C C . CYS A 1 114 ? 0.184 -2.832 8.259 1.00 90.94 114 CYS A C 1
ATOM 903 O O . CYS A 1 114 ? -0.118 -3.971 8.614 1.00 90.94 114 CYS A O 1
ATOM 905 N N . ALA A 1 115 ? 0.207 -2.472 6.979 1.00 93.62 115 ALA A N 1
ATOM 906 C CA . ALA A 1 115 ? -0.088 -3.376 5.880 1.00 93.62 115 ALA A CA 1
ATOM 907 C C . ALA A 1 115 ? 1.090 -3.479 4.910 1.00 93.62 115 ALA A C 1
ATOM 909 O O . ALA A 1 115 ? 1.722 -2.480 4.574 1.00 93.62 115 ALA A O 1
ATOM 910 N N . LEU A 1 116 ? 1.340 -4.689 4.420 1.00 93.12 116 LEU A N 1
ATOM 911 C CA . LEU A 1 116 ? 2.243 -4.924 3.299 1.00 93.12 116 LEU A CA 1
ATOM 912 C C . LEU A 1 116 ? 1.436 -4.988 2.003 1.00 93.12 116 LEU A C 1
ATOM 914 O O . LEU A 1 116 ? 0.438 -5.708 1.926 1.00 93.12 116 LEU A O 1
ATOM 918 N N . VAL A 1 117 ? 1.904 -4.291 0.973 1.00 95.50 117 VAL A N 1
ATOM 919 C CA . VAL A 1 117 ? 1.402 -4.408 -0.393 1.00 95.50 117 VAL A CA 1
ATOM 920 C C . VAL A 1 117 ? 2.520 -4.905 -1.295 1.00 95.50 117 VAL A C 1
ATOM 922 O O . VAL A 1 117 ? 3.541 -4.244 -1.453 1.00 95.50 117 VAL A O 1
ATOM 925 N N . ALA A 1 118 ? 2.336 -6.084 -1.883 1.00 93.38 118 ALA A N 1
ATOM 926 C CA . ALA A 1 118 ? 3.350 -6.707 -2.730 1.00 93.38 118 ALA A CA 1
ATOM 927 C C . ALA A 1 118 ? 2.738 -7.707 -3.727 1.00 93.38 118 ALA A C 1
ATOM 929 O O . ALA A 1 118 ? 1.611 -8.162 -3.528 1.00 93.38 118 ALA A O 1
ATOM 930 N N . PRO A 1 119 ? 3.445 -8.109 -4.794 1.00 92.94 119 PRO A N 1
ATOM 931 C CA . PRO A 1 119 ? 3.030 -9.224 -5.643 1.00 92.94 119 PRO A CA 1
ATOM 932 C C . PRO A 1 119 ? 2.804 -10.527 -4.854 1.00 92.94 119 PRO A C 1
ATOM 934 O O . PRO A 1 119 ? 3.555 -10.832 -3.924 1.00 92.94 119 PRO A O 1
ATOM 937 N N . LYS A 1 120 ? 1.839 -11.375 -5.246 1.00 91.12 120 LYS A N 1
ATOM 938 C CA . LYS A 1 120 ? 1.612 -12.672 -4.559 1.00 91.12 120 LYS A CA 1
ATOM 939 C C . LYS A 1 120 ? 2.860 -13.545 -4.512 1.00 91.12 120 LYS A C 1
ATOM 941 O O . LYS A 1 120 ? 3.053 -14.261 -3.537 1.00 91.12 120 LYS A O 1
ATOM 946 N N . ASN A 1 121 ? 3.690 -13.527 -5.555 1.00 85.12 121 ASN A N 1
ATOM 947 C CA . ASN A 1 121 ? 4.933 -14.301 -5.593 1.00 85.12 121 ASN A CA 1
ATOM 948 C C . ASN A 1 121 ? 5.986 -13.804 -4.595 1.00 85.12 121 ASN A C 1
ATOM 950 O O . ASN A 1 121 ? 6.772 -14.627 -4.145 1.00 85.12 121 ASN A O 1
ATOM 954 N N . TYR A 1 122 ? 5.965 -12.524 -4.216 1.00 82.75 122 TYR A N 1
ATOM 955 C CA . TYR A 1 122 ? 6.817 -11.983 -3.154 1.00 82.75 122 TYR A CA 1
ATOM 956 C C . TYR A 1 122 ? 6.458 -12.586 -1.786 1.00 82.75 122 TYR A C 1
ATOM 958 O O . TYR A 1 122 ? 7.322 -12.888 -0.974 1.00 82.75 122 TYR A O 1
ATOM 966 N N . ILE A 1 123 ? 5.167 -12.836 -1.558 1.00 75.38 123 ILE A N 1
ATOM 967 C CA . ILE A 1 123 ? 4.616 -13.310 -0.278 1.00 75.38 123 ILE A CA 1
ATOM 968 C C . ILE A 1 123 ? 4.759 -14.845 -0.110 1.00 75.38 123 ILE A C 1
ATOM 970 O O . ILE A 1 123 ? 4.419 -15.397 0.932 1.00 75.38 123 ILE A O 1
ATOM 974 N N . ARG A 1 124 ? 5.246 -15.573 -1.129 1.00 66.69 124 ARG A N 1
ATOM 975 C CA . ARG A 1 124 ? 5.271 -17.055 -1.143 1.00 66.69 124 ARG A CA 1
ATOM 976 C C . ARG A 1 124 ? 6.312 -17.694 -0.234 1.00 66.69 124 ARG A C 1
ATOM 978 O O . ARG A 1 124 ? 6.148 -18.858 0.121 1.00 66.69 124 ARG A O 1
ATOM 985 N N . GLU A 1 125 ? 7.378 -16.985 0.093 1.00 59.44 125 GLU A N 1
ATOM 986 C CA . GLU A 1 125 ? 8.370 -17.478 1.041 1.00 59.44 125 GLU A CA 1
ATOM 987 C C . GLU A 1 125 ? 7.870 -17.121 2.436 1.00 59.44 125 GLU A C 1
ATOM 989 O O . GLU A 1 125 ? 7.656 -15.949 2.704 1.00 59.44 125 GLU A O 1
ATOM 994 N N . GLU A 1 126 ? 7.616 -18.093 3.316 1.00 58.25 126 GLU A N 1
ATOM 995 C CA . GLU A 1 126 ? 7.203 -17.823 4.701 1.00 58.25 126 GLU A CA 1
ATOM 996 C C . GLU A 1 126 ? 8.318 -17.067 5.445 1.00 58.25 126 GLU A C 1
ATOM 998 O O . GLU A 1 126 ? 9.132 -17.644 6.166 1.00 58.25 126 GLU A O 1
ATOM 1003 N N . HIS A 1 127 ? 8.385 -15.754 5.247 1.00 69.12 127 HIS A N 1
ATOM 1004 C CA . HIS A 1 127 ? 9.298 -14.886 5.958 1.00 69.12 127 HIS A CA 1
ATOM 1005 C C . HIS A 1 127 ? 8.659 -14.561 7.304 1.00 69.12 127 HIS A C 1
ATOM 1007 O O . HIS A 1 127 ? 7.523 -14.085 7.366 1.00 69.12 127 HIS A O 1
ATOM 1013 N N . ALA A 1 128 ? 9.388 -14.797 8.397 1.00 68.56 128 ALA A N 1
ATOM 1014 C CA . ALA A 1 128 ? 8.895 -14.555 9.758 1.00 68.56 128 ALA A CA 1
ATOM 1015 C C . ALA A 1 128 ? 8.385 -13.112 9.961 1.00 68.56 128 ALA A C 1
ATOM 1017 O O . ALA A 1 128 ? 7.510 -12.854 10.790 1.00 68.56 128 ALA A O 1
ATOM 1018 N N . ASP A 1 129 ? 8.901 -12.185 9.158 1.00 73.56 129 ASP A N 1
ATOM 1019 C CA . ASP A 1 129 ? 8.546 -10.769 9.176 1.00 73.56 129 ASP A CA 1
ATOM 1020 C C . ASP A 1 129 ? 7.136 -10.489 8.641 1.00 73.56 129 ASP A C 1
ATOM 1022 O O . ASP A 1 129 ? 6.508 -9.523 9.069 1.00 73.56 129 ASP A O 1
ATOM 1026 N N . PHE A 1 130 ? 6.577 -11.348 7.781 1.00 78.56 130 PHE A N 1
ATOM 1027 C CA . PHE A 1 130 ? 5.212 -11.180 7.273 1.00 78.56 130 PHE A CA 1
ATOM 1028 C C . PHE A 1 130 ? 4.159 -11.250 8.380 1.00 78.56 130 PHE A C 1
ATOM 1030 O O . PHE A 1 130 ? 3.182 -10.508 8.347 1.00 78.56 130 PHE A O 1
ATOM 1037 N N . ALA A 1 131 ? 4.395 -12.061 9.415 1.00 77.19 131 ALA A N 1
ATOM 1038 C CA . ALA A 1 131 ? 3.512 -12.170 10.579 1.00 77.19 131 ALA A CA 1
ATOM 1039 C C . ALA A 1 131 ? 3.476 -10.898 11.452 1.00 77.19 131 ALA A C 1
ATOM 1041 O O . ALA A 1 131 ? 2.774 -10.851 12.465 1.00 77.19 131 ALA A O 1
ATOM 1042 N N . ARG A 1 132 ? 4.277 -9.880 11.120 1.00 78.88 132 ARG A N 1
ATOM 1043 C CA . ARG A 1 132 ? 4.346 -8.610 11.849 1.00 78.88 132 ARG A CA 1
ATOM 1044 C C . ARG A 1 132 ? 3.433 -7.537 11.264 1.00 78.88 132 ARG A C 1
ATOM 1046 O O . ARG A 1 132 ? 3.192 -6.560 11.966 1.00 78.88 132 ARG A O 1
ATOM 1053 N N . PHE A 1 133 ? 2.935 -7.726 10.043 1.00 87.56 133 PHE A N 1
ATOM 1054 C CA . PHE A 1 133 ? 1.929 -6.860 9.437 1.00 87.56 133 PHE A CA 1
ATOM 1055 C C . PHE A 1 133 ? 0.527 -7.277 9.892 1.00 87.56 133 PHE A C 1
ATOM 1057 O O . PHE A 1 133 ? 0.222 -8.465 9.996 1.00 87.56 133 PHE A O 1
ATOM 1064 N N . ASP A 1 134 ? -0.338 -6.296 10.132 1.00 91.62 134 ASP A N 1
ATOM 1065 C CA . ASP A 1 134 ? -1.747 -6.517 10.469 1.00 91.62 134 ASP A CA 1
ATOM 1066 C C . ASP A 1 134 ? -2.545 -7.006 9.253 1.00 91.62 134 ASP A C 1
ATOM 1068 O O . ASP A 1 134 ? -3.549 -7.704 9.399 1.00 91.62 134 ASP A O 1
ATOM 1072 N N . ALA A 1 135 ? -2.088 -6.655 8.047 1.00 93.94 135 ALA A N 1
ATOM 1073 C CA . ALA A 1 135 ? -2.653 -7.109 6.785 1.00 93.94 135 ALA A CA 1
ATOM 1074 C C . ALA A 1 135 ? -1.589 -7.268 5.696 1.00 93.94 135 ALA A C 1
ATOM 1076 O O . ALA A 1 135 ? -0.572 -6.578 5.671 1.00 93.94 135 ALA A O 1
ATOM 1077 N N . ILE A 1 136 ? -1.881 -8.143 4.738 1.00 94.19 136 ILE A N 1
ATOM 1078 C CA . ILE A 1 136 ? -1.130 -8.258 3.491 1.00 94.19 136 ILE A CA 1
ATOM 1079 C C . ILE A 1 136 ? -2.138 -8.173 2.349 1.00 94.19 136 ILE A C 1
ATOM 1081 O O . ILE A 1 136 ? -3.116 -8.922 2.327 1.00 94.19 136 ILE A O 1
ATOM 1085 N N . VAL A 1 137 ? -1.916 -7.256 1.412 1.00 96.62 137 VAL A N 1
ATOM 1086 C CA . VAL A 1 137 ? -2.763 -7.050 0.233 1.00 96.62 137 VAL A CA 1
ATOM 1087 C C . VAL A 1 137 ? -1.909 -7.233 -1.008 1.00 96.62 137 VAL A C 1
ATOM 1089 O O . VAL A 1 137 ? -0.895 -6.567 -1.175 1.00 96.62 137 VAL A O 1
ATOM 1092 N N . SER A 1 138 ? -2.305 -8.137 -1.899 1.00 96.44 138 SER A N 1
ATOM 1093 C CA . SER A 1 138 ? -1.506 -8.367 -3.096 1.00 96.44 138 SER A CA 1
ATOM 1094 C C . SER A 1 138 ? -1.794 -7.361 -4.210 1.00 96.44 138 SER A C 1
ATOM 1096 O O . SER A 1 138 ? -2.913 -6.853 -4.324 1.00 96.44 138 SER A O 1
ATOM 1098 N N . TYR A 1 139 ? -0.818 -7.121 -5.090 1.00 97.19 139 TYR A N 1
ATOM 1099 C CA . TYR A 1 139 ? -1.047 -6.346 -6.318 1.00 97.19 139 TYR A CA 1
ATOM 1100 C C . TYR A 1 139 ? -2.144 -6.953 -7.189 1.00 97.19 139 TYR A C 1
ATOM 1102 O O . TYR A 1 139 ? -2.908 -6.225 -7.818 1.00 97.19 139 TYR A O 1
ATOM 1110 N N . GLU A 1 140 ? -2.244 -8.278 -7.230 1.00 97.31 140 GLU A N 1
ATOM 1111 C CA . GLU A 1 140 ? -3.256 -8.987 -8.000 1.00 97.31 140 GLU A CA 1
ATOM 1112 C C . GLU A 1 140 ? -4.669 -8.739 -7.459 1.00 97.31 140 GLU A C 1
ATOM 1114 O O . GLU A 1 140 ? -5.582 -8.472 -8.244 1.00 97.31 140 GLU A O 1
ATOM 1119 N N . ASP A 1 141 ? -4.851 -8.788 -6.137 1.00 98.12 141 ASP A N 1
ATOM 1120 C CA . ASP A 1 141 ? -6.155 -8.523 -5.515 1.00 98.12 141 ASP A CA 1
ATOM 1121 C C . ASP A 1 141 ? -6.519 -7.039 -5.629 1.00 98.12 141 ASP A C 1
ATOM 1123 O O . ASP A 1 141 ? -7.669 -6.698 -5.911 1.00 98.12 141 ASP A O 1
ATOM 1127 N N . LEU A 1 142 ? -5.529 -6.151 -5.504 1.00 98.25 142 LEU A N 1
ATOM 1128 C CA . LEU A 1 142 ? -5.701 -4.720 -5.727 1.00 98.25 142 LEU A CA 1
ATOM 1129 C C . LEU A 1 142 ? -6.110 -4.423 -7.177 1.00 98.25 142 LEU A C 1
ATOM 1131 O O . LEU A 1 142 ? -7.076 -3.702 -7.413 1.00 98.25 142 LEU A O 1
ATOM 1135 N N . ALA A 1 143 ? -5.439 -5.028 -8.160 1.00 98.06 143 ALA A N 1
ATOM 1136 C CA . ALA A 1 143 ? -5.783 -4.884 -9.572 1.00 98.06 143 ALA A CA 1
ATOM 1137 C C . ALA A 1 143 ? -7.201 -5.392 -9.871 1.00 98.06 143 ALA A C 1
ATOM 1139 O O . ALA A 1 143 ? -7.910 -4.789 -10.678 1.00 98.06 143 ALA A O 1
ATOM 1140 N N . ALA A 1 144 ? -7.627 -6.484 -9.229 1.00 98.31 144 ALA A N 1
ATOM 1141 C CA . ALA A 1 144 ? -8.990 -6.993 -9.347 1.00 98.31 144 ALA A CA 1
ATOM 1142 C C . ALA A 1 144 ? -10.016 -6.022 -8.740 1.00 98.31 144 ALA A C 1
ATOM 1144 O O . ALA A 1 144 ? -11.015 -5.714 -9.390 1.00 98.31 144 ALA A O 1
ATOM 1145 N N . ALA A 1 145 ? -9.748 -5.490 -7.543 1.00 98.19 145 ALA A N 1
ATOM 1146 C CA . ALA A 1 145 ? -10.619 -4.521 -6.877 1.00 98.19 145 ALA A CA 1
ATOM 1147 C C . ALA A 1 145 ? -10.771 -3.220 -7.679 1.00 98.19 145 ALA A C 1
ATOM 1149 O O . ALA A 1 145 ? -11.873 -2.684 -7.773 1.00 98.19 145 ALA A O 1
ATOM 1150 N N . ILE A 1 146 ? -9.689 -2.740 -8.298 1.00 98.12 146 ILE A N 1
ATOM 1151 C CA . ILE A 1 146 ? -9.723 -1.555 -9.161 1.00 98.12 146 ILE A CA 1
ATOM 1152 C C . ILE A 1 146 ? -10.520 -1.847 -10.435 1.00 98.12 146 ILE A C 1
ATOM 1154 O O . ILE A 1 146 ? -11.442 -1.108 -10.764 1.00 98.12 146 ILE A O 1
ATOM 1158 N N . ALA A 1 147 ? -10.222 -2.948 -11.132 1.00 97.19 147 ALA A N 1
ATOM 1159 C CA . ALA A 1 147 ? -10.884 -3.290 -12.393 1.00 97.19 147 ALA A CA 1
ATOM 1160 C C . ALA A 1 147 ? -12.403 -3.506 -12.260 1.00 97.19 147 ALA A C 1
ATOM 1162 O O . ALA A 1 147 ? -13.120 -3.337 -13.245 1.00 97.19 147 ALA A O 1
ATOM 1163 N N . ALA A 1 148 ? -12.891 -3.845 -11.063 1.00 97.38 148 ALA A N 1
ATOM 1164 C CA . ALA A 1 148 ? -14.311 -4.042 -10.779 1.00 97.38 148 ALA A CA 1
ATOM 1165 C C . ALA A 1 148 ? -15.170 -2.768 -10.920 1.00 97.38 148 ALA A C 1
ATOM 1167 O O . ALA A 1 148 ? -16.392 -2.872 -10.931 1.00 97.38 148 ALA A O 1
ATOM 1168 N N . GLN A 1 149 ? -14.568 -1.577 -11.036 1.00 95.44 149 GLN A N 1
ATOM 1169 C CA . GLN A 1 149 ? -15.302 -0.345 -11.362 1.00 95.44 149 GLN A CA 1
ATOM 1170 C C . GLN A 1 149 ? -15.722 -0.270 -12.841 1.00 95.44 149 GLN A C 1
ATOM 1172 O O . GLN A 1 149 ? -16.550 0.559 -13.195 1.00 95.44 149 GLN A O 1
ATOM 1177 N N . GLU A 1 150 ? -15.148 -1.107 -13.712 1.00 94.00 150 GLU A N 1
ATOM 1178 C CA . GLU A 1 150 ? -15.482 -1.210 -15.143 1.00 94.00 150 GLU A CA 1
ATOM 1179 C C . GLU A 1 150 ? -15.321 0.088 -15.967 1.00 94.00 150 GLU A C 1
ATOM 1181 O O . GLU A 1 150 ? -15.745 0.180 -17.123 1.00 94.00 150 GLU A O 1
ATOM 1186 N N . GLU A 1 151 ? -14.593 1.073 -15.446 1.00 94.56 151 GLU A N 1
ATOM 1187 C CA . GLU A 1 151 ? -14.265 2.316 -16.150 1.00 94.56 151 GLU A CA 1
ATOM 1188 C C . GLU A 1 151 ? -12.953 2.201 -16.947 1.00 94.56 151 GLU A C 1
ATOM 1190 O O . GLU A 1 151 ? -12.031 1.503 -16.506 1.00 94.56 151 GLU A O 1
ATOM 1195 N N . PRO A 1 152 ? -12.780 2.933 -18.069 1.00 94.50 152 PRO A N 1
ATOM 1196 C CA . PRO A 1 152 ? -11.518 2.950 -18.818 1.00 94.50 152 PRO A CA 1
ATOM 1197 C C . PRO A 1 152 ? -10.290 3.259 -17.948 1.00 94.50 152 PRO A C 1
ATOM 1199 O O . PRO A 1 152 ? -9.267 2.580 -18.047 1.00 94.50 152 PRO A O 1
ATOM 1202 N N . ARG A 1 153 ? -10.414 4.234 -17.036 1.00 94.44 153 ARG A N 1
ATOM 1203 C CA . ARG A 1 153 ? -9.348 4.620 -16.101 1.00 94.44 153 ARG A CA 1
ATOM 1204 C C . ARG A 1 153 ? -8.996 3.484 -15.141 1.00 94.44 153 ARG A C 1
ATOM 1206 O O . ARG A 1 153 ? -7.819 3.178 -14.962 1.00 94.44 153 ARG A O 1
ATOM 1213 N N . SER A 1 154 ? -10.009 2.830 -14.573 1.00 95.56 154 SER A N 1
ATOM 1214 C CA . SER A 1 154 ? -9.826 1.703 -13.655 1.00 95.56 154 SER A CA 1
ATOM 1215 C C . SER A 1 154 ? -9.132 0.513 -14.337 1.00 95.56 154 SER A C 1
ATOM 1217 O O . SER A 1 154 ? -8.189 -0.061 -13.790 1.00 95.56 154 SER A O 1
ATOM 1219 N N . ARG A 1 155 ? -9.493 0.204 -15.593 1.00 95.19 155 ARG A N 1
ATOM 1220 C CA . ARG A 1 155 ? -8.830 -0.842 -16.386 1.00 95.19 155 ARG A CA 1
ATOM 1221 C C . ARG A 1 155 ? -7.358 -0.531 -16.621 1.00 95.19 155 ARG A C 1
ATOM 1223 O O . ARG A 1 155 ? -6.521 -1.402 -16.403 1.00 95.19 155 ARG A O 1
ATOM 1230 N N . HIS A 1 156 ? -7.043 0.701 -17.018 1.00 94.75 156 HIS A N 1
ATOM 1231 C CA . HIS A 1 156 ? -5.662 1.132 -17.232 1.00 94.75 156 HIS A CA 1
ATOM 1232 C C . HIS A 1 156 ? -4.814 0.984 -15.958 1.00 94.75 156 HIS A C 1
ATOM 1234 O O . HIS A 1 156 ? -3.736 0.393 -15.989 1.00 94.75 156 HIS A O 1
ATOM 1240 N N . ARG A 1 157 ? -5.332 1.435 -14.813 1.00 95.88 157 ARG A N 1
ATOM 1241 C CA . ARG A 1 157 ? -4.655 1.324 -13.512 1.00 95.88 157 ARG A CA 1
ATOM 1242 C C . ARG A 1 157 ? -4.435 -0.110 -13.058 1.00 95.88 157 ARG A C 1
ATOM 1244 O O . ARG A 1 157 ? -3.339 -0.458 -12.626 1.00 95.88 157 ARG A O 1
ATOM 1251 N N . ALA A 1 158 ? -5.447 -0.959 -13.213 1.00 96.75 158 ALA A N 1
ATOM 1252 C CA . ALA A 1 158 ? -5.306 -2.384 -12.954 1.00 96.75 158 ALA A CA 1
ATOM 1253 C C . ALA A 1 158 ? -4.222 -3.013 -13.848 1.00 96.75 158 ALA A C 1
ATOM 1255 O O . ALA A 1 158 ? -3.470 -3.875 -13.397 1.00 96.75 158 ALA A O 1
ATOM 1256 N N . THR A 1 159 ? -4.095 -2.567 -15.102 1.00 95.06 159 THR A N 1
ATOM 1257 C CA . THR A 1 159 ? -3.026 -3.010 -16.008 1.00 95.06 159 THR A CA 1
ATOM 1258 C C . THR A 1 159 ? -1.637 -2.560 -15.547 1.00 95.06 159 THR A C 1
ATOM 1260 O O . THR A 1 159 ? -0.703 -3.350 -15.664 1.00 95.06 159 THR A O 1
ATOM 1263 N N . LEU A 1 160 ? -1.483 -1.366 -14.956 1.00 94.75 160 LEU A N 1
ATOM 1264 C CA . LEU A 1 160 ? -0.209 -0.952 -14.345 1.00 94.75 160 LEU A CA 1
ATOM 1265 C C . LEU A 1 160 ? 0.205 -1.912 -13.216 1.00 94.75 160 LEU A C 1
ATOM 1267 O O . LEU A 1 160 ? 1.325 -2.412 -13.223 1.00 94.75 160 LEU A O 1
ATOM 1271 N N . LEU A 1 161 ? -0.704 -2.271 -12.305 1.00 95.06 161 LEU A N 1
ATOM 1272 C CA . LEU A 1 161 ? -0.396 -3.240 -11.240 1.00 95.06 161 LEU A CA 1
ATOM 1273 C C . LEU A 1 161 ? -0.038 -4.626 -11.784 1.00 95.06 161 LEU A C 1
ATOM 1275 O O . LEU A 1 161 ? 0.927 -5.236 -11.328 1.00 95.06 161 LEU A O 1
ATOM 1279 N N . ARG A 1 162 ? -0.763 -5.116 -12.797 1.00 94.38 162 ARG A N 1
ATOM 1280 C CA . ARG A 1 162 ? -0.421 -6.389 -13.460 1.00 94.38 162 ARG A CA 1
ATOM 1281 C C . ARG A 1 162 ? 0.965 -6.336 -14.098 1.00 94.38 162 ARG A C 1
ATOM 1283 O O . ARG A 1 162 ? 1.724 -7.290 -13.970 1.00 94.38 162 ARG A O 1
ATOM 1290 N N . ARG A 1 163 ? 1.333 -5.206 -14.706 1.00 91.50 163 ARG A N 1
ATOM 1291 C CA . ARG A 1 163 ? 2.682 -4.998 -15.241 1.00 91.50 163 ARG A CA 1
ATOM 1292 C C . ARG A 1 163 ? 3.744 -5.015 -14.140 1.00 91.50 163 ARG A C 1
ATOM 1294 O O . ARG A 1 163 ? 4.810 -5.575 -14.366 1.00 91.50 163 ARG A O 1
ATOM 1301 N N . ALA A 1 164 ? 3.474 -4.443 -12.966 1.00 91.25 164 ALA A N 1
ATOM 1302 C CA . ALA A 1 164 ? 4.396 -4.520 -11.829 1.00 91.25 164 ALA A CA 1
ATOM 1303 C C . ALA A 1 164 ? 4.585 -5.968 -11.343 1.00 91.25 164 ALA A C 1
ATOM 1305 O O . ALA A 1 164 ? 5.712 -6.372 -11.063 1.00 91.25 164 ALA A O 1
ATOM 1306 N N . VAL A 1 165 ? 3.515 -6.774 -11.323 1.00 91.31 165 VAL A N 1
ATOM 1307 C CA . VAL A 1 165 ? 3.597 -8.222 -11.047 1.00 91.31 165 VAL A CA 1
ATOM 1308 C C . VAL A 1 165 ? 4.461 -8.929 -12.088 1.00 91.31 165 VAL A C 1
ATOM 1310 O O . VAL A 1 165 ? 5.321 -9.734 -11.729 1.00 91.31 165 VAL A O 1
ATOM 1313 N N . ASP A 1 166 ? 4.271 -8.628 -13.373 1.00 89.19 166 ASP A N 1
ATOM 1314 C CA . ASP A 1 166 ? 5.106 -9.197 -14.429 1.00 89.19 166 ASP A CA 1
ATOM 1315 C C . ASP A 1 166 ? 6.564 -8.759 -14.273 1.00 89.19 166 ASP A C 1
ATOM 1317 O O . ASP A 1 166 ? 7.453 -9.601 -14.346 1.00 89.19 166 ASP A O 1
ATOM 1321 N N . GLN A 1 167 ? 6.836 -7.487 -13.978 1.00 85.50 167 GLN A N 1
ATOM 1322 C CA . GLN A 1 167 ? 8.192 -6.997 -13.728 1.00 85.50 167 GLN A CA 1
ATOM 1323 C C . GLN A 1 167 ? 8.859 -7.758 -12.576 1.00 85.50 167 GLN A C 1
ATOM 1325 O O . GLN A 1 167 ? 9.967 -8.251 -12.765 1.00 85.50 167 GLN A O 1
ATOM 1330 N N . ALA A 1 168 ? 8.160 -7.945 -11.452 1.00 83.50 168 ALA A N 1
ATOM 1331 C CA . ALA A 1 168 ? 8.656 -8.688 -10.291 1.00 83.50 168 ALA A CA 1
ATOM 1332 C C . ALA A 1 168 ? 9.046 -10.142 -10.615 1.00 83.50 168 ALA A C 1
ATOM 1334 O O . ALA A 1 168 ? 9.900 -10.729 -9.954 1.00 83.50 168 ALA A O 1
ATOM 1335 N N . ARG A 1 169 ? 8.439 -10.752 -11.643 1.00 81.06 169 ARG A N 1
ATOM 1336 C CA . ARG A 1 169 ? 8.821 -12.096 -12.120 1.00 81.06 169 ARG A CA 1
ATOM 1337 C C . ARG A 1 169 ? 10.128 -12.099 -12.910 1.00 81.06 169 ARG A C 1
ATOM 1339 O O . ARG A 1 169 ? 10.789 -13.130 -12.968 1.00 81.06 169 ARG A O 1
ATOM 1346 N N . HIS A 1 170 ? 10.484 -10.973 -13.526 1.00 70.50 170 HIS A N 1
ATOM 1347 C CA . HIS A 1 170 ? 11.650 -10.834 -14.403 1.00 70.50 170 HIS A CA 1
ATOM 1348 C C . HIS A 1 170 ? 12.829 -10.108 -13.734 1.00 70.50 170 HIS A C 1
ATOM 1350 O O . HIS A 1 170 ? 13.899 -10.020 -14.331 1.00 70.50 170 HIS A O 1
ATOM 1356 N N . SER A 1 171 ? 12.668 -9.626 -12.497 1.00 56.22 171 SER A N 1
ATOM 1357 C CA . SER A 1 171 ? 13.679 -8.890 -11.724 1.00 56.22 171 SER A CA 1
ATOM 1358 C C . SER A 1 171 ? 14.989 -9.638 -11.471 1.00 56.22 171 SER A C 1
ATOM 1360 O O . SER A 1 171 ? 15.974 -9.029 -11.059 1.00 56.22 171 SER A O 1
ATOM 1362 N N . TYR A 1 172 ? 15.053 -10.943 -11.745 1.00 46.97 172 TYR A N 1
ATOM 1363 C CA . TYR A 1 172 ? 16.279 -11.726 -11.618 1.00 46.97 172 TYR A CA 1
ATOM 1364 C C . TYR A 1 172 ? 17.115 -11.705 -12.906 1.00 46.97 172 TYR A C 1
ATOM 1366 O O . TYR A 1 172 ? 17.427 -12.741 -13.489 1.00 46.97 172 TYR A O 1
ATOM 1374 N N . VAL A 1 173 ? 17.508 -10.514 -13.358 1.00 44.38 173 VAL A N 1
ATOM 1375 C CA . VAL A 1 173 ? 18.677 -10.380 -14.235 1.00 44.38 173 VAL A CA 1
ATOM 1376 C C . VAL A 1 173 ? 19.626 -9.399 -13.573 1.00 44.38 173 VAL A C 1
ATOM 1378 O O . VAL A 1 173 ? 19.526 -8.185 -13.744 1.00 44.38 173 VAL A O 1
ATOM 1381 N N . LEU A 1 174 ? 20.547 -9.946 -12.780 1.00 46.41 174 LEU A N 1
ATOM 1382 C CA . LEU A 1 174 ? 21.660 -9.207 -12.204 1.00 46.41 174 LEU A CA 1
ATOM 1383 C C . LEU A 1 174 ? 22.604 -8.812 -13.350 1.00 46.41 174 LEU A C 1
ATOM 1385 O O . LEU A 1 174 ? 23.558 -9.518 -13.667 1.00 46.41 174 LEU A O 1
ATOM 1389 N N . VAL A 1 175 ? 22.295 -7.717 -14.043 1.00 50.25 175 VAL A N 1
ATOM 1390 C CA . VAL A 1 175 ? 23.223 -7.129 -15.007 1.00 50.25 175 VAL A CA 1
ATOM 1391 C C . VAL A 1 175 ? 24.215 -6.316 -14.195 1.00 50.25 175 VAL A C 1
ATOM 1393 O O . VAL A 1 175 ? 23.923 -5.192 -13.787 1.00 50.25 175 VAL A O 1
ATOM 1396 N N . GLU A 1 176 ? 25.382 -6.897 -13.917 1.00 50.75 176 GLU A N 1
ATOM 1397 C CA . GLU A 1 176 ? 26.490 -6.125 -13.370 1.00 50.75 176 GLU A CA 1
ATOM 1398 C C . GLU A 1 176 ? 26.753 -4.934 -14.295 1.00 50.75 176 GLU A C 1
ATOM 1400 O O . GLU A 1 176 ? 27.027 -5.099 -15.482 1.00 50.75 176 GLU A O 1
ATOM 1405 N N . ALA A 1 177 ? 26.651 -3.724 -13.748 1.00 71.62 177 ALA A N 1
ATOM 1406 C CA . ALA A 1 177 ? 27.089 -2.507 -14.406 1.00 71.62 177 ALA A CA 1
ATOM 1407 C C . ALA A 1 177 ? 28.455 -2.139 -13.812 1.00 71.62 177 ALA A C 1
ATOM 1409 O O . ALA A 1 177 ? 28.494 -1.507 -12.749 1.00 71.62 177 ALA A O 1
ATOM 1410 N N . PRO A 1 178 ? 29.585 -2.495 -14.461 1.00 75.38 178 PRO A N 1
ATOM 1411 C CA . PRO A 1 178 ? 30.917 -2.321 -13.878 1.00 75.38 178 PR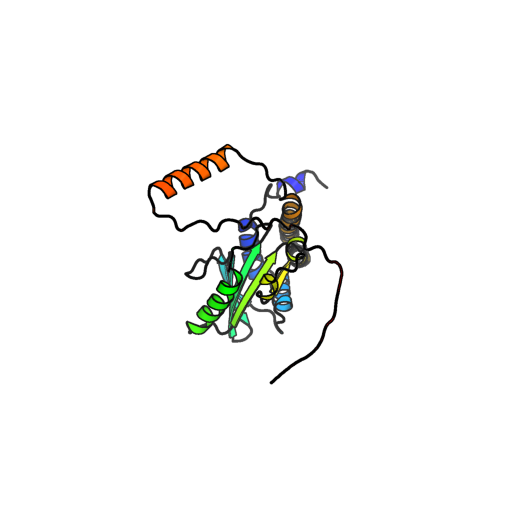O A CA 1
ATOM 1412 C C . PRO A 1 178 ? 31.193 -0.875 -13.465 1.00 75.38 178 PRO A C 1
ATOM 1414 O O . PRO A 1 178 ? 31.837 -0.631 -12.450 1.00 75.38 178 PRO A O 1
ATOM 1417 N N . ALA A 1 179 ? 30.640 0.091 -14.205 1.00 77.62 179 ALA A N 1
ATOM 1418 C CA . ALA A 1 179 ? 30.737 1.510 -13.885 1.00 77.62 179 ALA A CA 1
ATOM 1419 C C . ALA A 1 179 ? 30.066 1.863 -12.544 1.00 77.62 179 ALA A C 1
ATOM 1421 O O . ALA A 1 179 ? 30.685 2.529 -11.717 1.00 77.62 179 ALA A O 1
ATOM 1422 N N . VAL A 1 180 ? 28.846 1.376 -12.290 1.00 75.88 180 VAL A N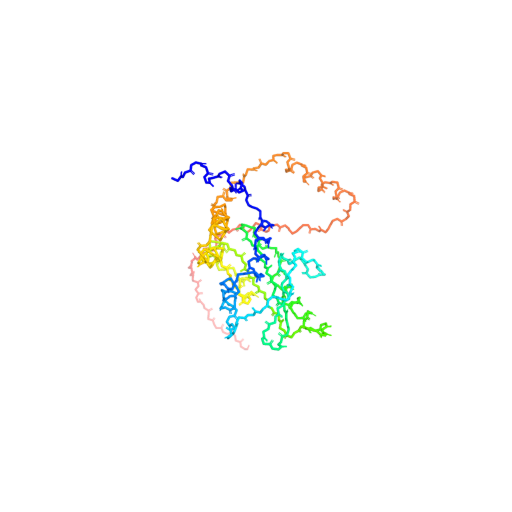 1
ATOM 1423 C CA . VAL A 1 180 ? 28.106 1.633 -11.040 1.00 75.88 180 VAL A CA 1
ATOM 1424 C C . VAL A 1 180 ? 28.785 0.934 -9.865 1.00 75.88 180 VAL A C 1
ATOM 1426 O O . VAL A 1 180 ? 29.015 1.559 -8.831 1.00 75.88 180 VAL A O 1
ATOM 1429 N N . THR A 1 181 ? 29.194 -0.324 -10.044 1.00 79.62 181 THR A N 1
ATOM 1430 C CA . THR A 1 181 ? 29.969 -1.063 -9.039 1.00 79.62 181 THR A CA 1
ATOM 1431 C C . THR A 1 181 ? 31.272 -0.334 -8.704 1.00 79.62 181 THR A C 1
ATOM 1433 O O . THR A 1 181 ? 31.588 -0.145 -7.531 1.00 79.62 181 THR A O 1
ATOM 1436 N N . SER A 1 182 ? 32.000 0.153 -9.716 1.00 82.56 182 SER A N 1
ATOM 1437 C CA . SER A 1 182 ? 33.249 0.900 -9.518 1.00 82.56 182 SER A CA 1
ATOM 1438 C C . SER A 1 182 ? 33.039 2.244 -8.817 1.00 82.56 182 SER A C 1
ATOM 1440 O O . SER A 1 182 ? 33.873 2.651 -8.008 1.00 82.56 182 SER A O 1
ATOM 1442 N N . LEU A 1 183 ? 31.918 2.924 -9.080 1.00 87.38 183 LEU A N 1
ATOM 1443 C CA . LEU A 1 183 ? 31.561 4.170 -8.410 1.00 87.38 183 LEU A CA 1
ATOM 1444 C C . LEU A 1 183 ? 31.316 3.927 -6.917 1.00 87.38 183 LEU A C 1
ATOM 1446 O O . LEU A 1 183 ? 31.925 4.602 -6.091 1.00 87.38 183 LEU A O 1
ATOM 1450 N N . TRP A 1 184 ? 30.500 2.930 -6.565 1.00 84.00 184 TRP A N 1
ATOM 1451 C CA . TRP A 1 184 ? 30.246 2.570 -5.165 1.00 84.00 184 TRP A CA 1
ATOM 1452 C C . TRP A 1 184 ? 31.508 2.103 -4.438 1.00 84.00 184 TRP A C 1
ATOM 1454 O O . TRP A 1 184 ? 31.716 2.479 -3.287 1.00 84.00 184 TRP A O 1
ATOM 1464 N N . GLN A 1 185 ? 32.393 1.359 -5.109 1.00 83.81 185 GLN A N 1
ATOM 1465 C CA . GLN A 1 185 ? 33.699 0.983 -4.557 1.00 83.81 185 GLN A CA 1
ATOM 1466 C C . GLN A 1 185 ? 34.568 2.206 -4.250 1.00 83.81 185 GLN A C 1
ATOM 1468 O O . GLN A 1 185 ? 35.181 2.259 -3.186 1.00 83.81 185 GLN A O 1
ATOM 1473 N N . ARG A 1 186 ? 34.599 3.206 -5.140 1.00 84.25 186 ARG A N 1
ATOM 1474 C CA . ARG A 1 186 ? 35.345 4.455 -4.915 1.00 84.25 186 ARG A CA 1
ATOM 1475 C C . ARG A 1 186 ? 34.748 5.289 -3.788 1.00 84.25 186 ARG A C 1
ATOM 1477 O O . ARG A 1 186 ? 35.495 5.774 -2.947 1.00 84.25 186 ARG A O 1
ATOM 1484 N N . ILE A 1 187 ? 33.421 5.423 -3.742 1.00 87.00 187 ILE A N 1
ATOM 1485 C CA . ILE A 1 187 ? 32.721 6.109 -2.645 1.00 87.00 187 ILE A CA 1
ATOM 1486 C C . ILE A 1 187 ? 33.051 5.430 -1.316 1.00 87.00 187 ILE A C 1
ATOM 1488 O O . ILE A 1 187 ? 33.417 6.106 -0.359 1.00 87.00 187 ILE A O 1
ATOM 1492 N N . TYR A 1 188 ? 32.982 4.098 -1.270 1.00 79.12 188 TYR A N 1
ATOM 1493 C CA . TYR A 1 188 ? 33.328 3.335 -0.078 1.00 79.12 188 TYR A CA 1
ATOM 1494 C C . TYR A 1 188 ? 34.792 3.537 0.326 1.00 79.12 188 TYR A C 1
ATOM 1496 O O . TYR A 1 188 ? 35.059 3.781 1.496 1.00 79.12 188 TYR A O 1
ATOM 1504 N N . GLN A 1 189 ? 35.729 3.495 -0.627 1.00 84.94 189 GLN A N 1
ATOM 1505 C CA . GLN A 1 189 ? 37.151 3.748 -0.371 1.00 84.94 189 GLN A CA 1
ATOM 1506 C C . GLN A 1 189 ? 37.374 5.122 0.263 1.00 84.94 189 GLN A C 1
ATOM 1508 O O . GLN A 1 189 ? 37.976 5.181 1.331 1.00 84.94 189 GLN A O 1
ATOM 1513 N N . ILE A 1 190 ? 36.826 6.188 -0.331 1.00 87.88 190 ILE A N 1
ATOM 1514 C CA . ILE A 1 190 ? 36.924 7.558 0.199 1.00 87.88 190 ILE A CA 1
ATOM 1515 C C . ILE A 1 190 ? 36.320 7.627 1.605 1.00 87.88 190 ILE A C 1
ATOM 1517 O O . ILE A 1 190 ? 36.976 8.073 2.546 1.00 87.88 190 ILE A O 1
ATOM 1521 N N . ALA A 1 191 ? 35.099 7.112 1.775 1.00 85.62 191 ALA A N 1
ATOM 1522 C CA . ALA A 1 191 ? 34.413 7.129 3.062 1.00 85.62 191 ALA A CA 1
ATOM 1523 C C . ALA A 1 191 ? 35.199 6.373 4.146 1.00 85.62 191 ALA A C 1
ATOM 1525 O O . ALA A 1 191 ? 35.317 6.851 5.268 1.00 85.62 191 ALA A O 1
ATOM 1526 N N . SER A 1 192 ? 35.783 5.222 3.807 1.00 81.75 192 SER A N 1
ATOM 1527 C CA . SER A 1 192 ? 36.584 4.411 4.731 1.00 81.75 192 SER A CA 1
ATOM 1528 C C . SER A 1 192 ? 37.970 4.990 5.036 1.00 81.75 192 SER A C 1
ATOM 1530 O O . SER A 1 192 ? 38.533 4.667 6.080 1.00 81.75 192 SER A O 1
ATOM 1532 N N . SER A 1 193 ? 38.524 5.834 4.157 1.00 82.62 193 SER A N 1
ATOM 1533 C CA . SER A 1 193 ? 39.788 6.535 4.411 1.00 82.62 193 SER A CA 1
ATOM 1534 C C . SER A 1 193 ? 39.614 7.818 5.219 1.00 82.62 193 SER A C 1
ATOM 1536 O O . SER A 1 193 ? 40.514 8.184 5.969 1.00 82.62 193 SER A O 1
ATOM 1538 N N . GLU A 1 194 ? 38.481 8.506 5.063 1.00 84.12 194 GLU A N 1
ATOM 1539 C CA . GLU A 1 194 ? 38.238 9.808 5.698 1.00 84.12 194 GLU A CA 1
ATOM 1540 C C . GLU A 1 194 ? 37.464 9.701 7.015 1.00 84.12 194 GLU A C 1
ATOM 1542 O O . GLU A 1 194 ? 37.601 10.563 7.884 1.00 84.12 194 GLU A O 1
ATOM 1547 N N . TYR A 1 195 ? 36.687 8.632 7.200 1.00 81.31 195 TYR A N 1
ATOM 1548 C CA . TYR A 1 195 ? 35.831 8.449 8.366 1.00 81.31 195 TYR A CA 1
ATOM 1549 C C . TYR A 1 195 ? 36.055 7.080 9.013 1.00 81.31 195 TYR A C 1
ATOM 1551 O O . TYR A 1 195 ? 36.226 6.062 8.341 1.00 81.31 195 TYR A O 1
ATOM 1559 N N . ALA A 1 196 ? 36.009 7.038 10.348 1.00 76.88 196 ALA A N 1
ATOM 1560 C CA . ALA A 1 196 ? 35.997 5.787 11.098 1.00 76.88 196 ALA A CA 1
ATOM 1561 C C . ALA A 1 196 ? 34.648 5.082 10.889 1.00 76.88 196 ALA A C 1
ATOM 1563 O O . ALA A 1 196 ? 33.681 5.318 11.614 1.00 76.88 196 ALA A O 1
ATOM 1564 N N . MET A 1 197 ? 34.573 4.245 9.858 1.00 62.44 197 MET A N 1
ATOM 1565 C CA . MET A 1 197 ? 33.376 3.465 9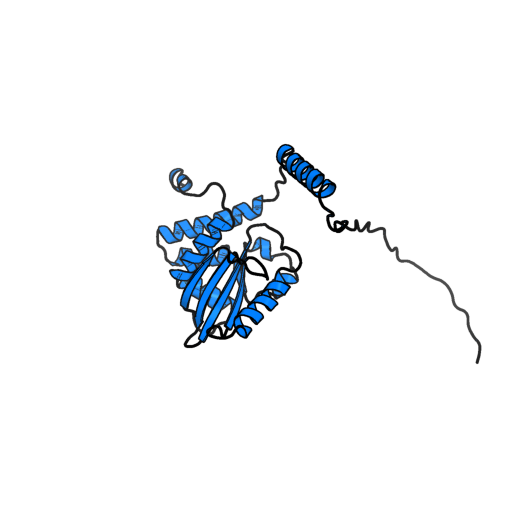.565 1.00 62.44 197 MET A CA 1
ATOM 1566 C C . MET A 1 197 ? 33.220 2.327 10.589 1.00 62.44 197 MET A C 1
ATOM 1568 O O . MET A 1 197 ? 34.216 1.694 10.954 1.00 62.44 197 MET A O 1
ATOM 1572 N N . PRO A 1 198 ? 31.993 2.023 11.052 1.00 60.53 198 PRO A N 1
ATOM 1573 C CA . PRO A 1 198 ? 31.760 0.839 11.869 1.00 60.53 198 PRO A CA 1
ATOM 1574 C C . PRO A 1 198 ? 32.131 -0.431 11.080 1.00 60.53 198 PRO A C 1
ATOM 1576 O O . PRO A 1 198 ? 31.988 -0.456 9.853 1.00 60.53 198 PRO A O 1
ATOM 1579 N N . PRO A 1 199 ? 32.611 -1.491 11.754 1.00 59.09 199 PRO A N 1
ATOM 1580 C CA . PRO A 1 199 ? 32.996 -2.728 11.087 1.00 59.09 199 PRO A CA 1
ATOM 1581 C C . PRO A 1 199 ? 31.805 -3.305 10.316 1.00 59.09 199 PRO A C 1
ATOM 1583 O O . PRO A 1 199 ? 30.709 -3.444 10.859 1.00 59.09 199 PRO A O 1
ATOM 1586 N N . GLN A 1 200 ? 32.021 -3.641 9.042 1.00 54.44 200 GLN A N 1
ATOM 1587 C CA . GLN A 1 200 ? 31.011 -4.334 8.249 1.00 54.44 200 GLN A CA 1
ATOM 1588 C C . GLN A 1 200 ? 30.702 -5.690 8.892 1.00 54.44 200 GLN A C 1
ATOM 1590 O O . GLN A 1 200 ? 31.618 -6.416 9.283 1.00 54.44 200 GLN A O 1
ATOM 1595 N N . ALA A 1 201 ? 29.419 -6.053 8.963 1.00 44.47 201 ALA A N 1
ATOM 1596 C CA . ALA A 1 201 ? 29.029 -7.418 9.277 1.00 44.47 201 ALA A CA 1
ATOM 1597 C C . ALA A 1 201 ? 29.588 -8.332 8.179 1.00 44.47 201 ALA A C 1
ATOM 1599 O O . ALA A 1 201 ? 29.109 -8.336 7.044 1.00 44.47 201 ALA A O 1
ATOM 1600 N N . THR A 1 202 ? 30.645 -9.075 8.495 1.00 36.94 202 THR A N 1
ATOM 1601 C CA . THR A 1 202 ? 31.166 -10.109 7.613 1.00 36.94 202 THR A CA 1
ATOM 1602 C C . THR A 1 202 ? 30.074 -11.149 7.421 1.00 36.94 202 THR A C 1
ATOM 1604 O O . THR A 1 202 ? 29.606 -11.764 8.378 1.00 36.94 202 THR A O 1
ATOM 1607 N N . ALA A 1 203 ? 29.652 -11.342 6.171 1.00 36.97 203 ALA A N 1
ATOM 1608 C CA . ALA A 1 203 ? 28.803 -12.462 5.807 1.00 36.97 203 ALA A CA 1
ATOM 1609 C C . ALA A 1 203 ? 29.504 -13.748 6.263 1.00 36.97 203 ALA A C 1
ATOM 1611 O O . ALA A 1 203 ? 30.538 -14.140 5.713 1.00 36.97 203 ALA A O 1
ATOM 1612 N N . VAL A 1 204 ? 28.967 -14.378 7.309 1.00 33.75 204 VAL A N 1
ATOM 1613 C CA . VAL A 1 204 ? 29.419 -15.687 7.766 1.00 33.75 204 VAL A CA 1
ATOM 1614 C C . VAL A 1 204 ? 29.139 -16.652 6.622 1.00 33.75 204 VAL A C 1
ATOM 1616 O O . VAL A 1 204 ? 28.002 -17.055 6.391 1.00 33.75 204 VAL A O 1
ATOM 1619 N N . ARG A 1 205 ? 30.184 -17.011 5.874 1.00 31.14 205 ARG A N 1
ATOM 1620 C CA . ARG A 1 205 ? 30.149 -18.163 4.978 1.00 31.14 205 ARG A CA 1
ATOM 1621 C C . ARG A 1 205 ? 30.016 -19.399 5.858 1.00 31.14 205 ARG A C 1
ATOM 1623 O O . ARG A 1 205 ? 31.012 -19.939 6.331 1.00 31.14 205 ARG A O 1
ATOM 1630 N N . THR A 1 206 ? 28.789 -19.840 6.101 1.00 31.42 206 THR A N 1
ATOM 1631 C CA . THR A 1 206 ? 28.520 -21.163 6.654 1.00 31.42 206 THR A CA 1
ATOM 1632 C C . THR A 1 206 ? 28.911 -22.197 5.602 1.00 31.42 206 THR A C 1
ATOM 1634 O O . THR A 1 206 ? 28.125 -22.611 4.756 1.00 31.42 206 THR A O 1
ATOM 1637 N N . THR A 1 207 ? 30.170 -22.629 5.626 1.00 33.22 207 THR A N 1
ATOM 1638 C CA . THR A 1 207 ? 30.559 -23.875 4.970 1.00 33.22 207 THR A CA 1
ATOM 1639 C C . THR A 1 207 ? 29.908 -25.016 5.740 1.00 33.22 207 THR A C 1
ATOM 1641 O O . THR A 1 207 ? 30.381 -25.415 6.804 1.00 33.22 207 THR A O 1
ATOM 1644 N N . SER A 1 208 ? 28.799 -25.537 5.220 1.00 39.44 208 SER A N 1
ATOM 1645 C CA . SER A 1 208 ? 28.201 -26.778 5.698 1.00 39.44 208 SER A CA 1
ATOM 1646 C C . SER A 1 208 ? 29.122 -27.952 5.344 1.00 39.44 208 SER A C 1
ATOM 1648 O O . SER A 1 208 ? 28.998 -28.554 4.276 1.00 39.44 208 SER A O 1
ATOM 1650 N N . SER A 1 209 ? 30.055 -28.307 6.227 1.00 37.12 209 SER A N 1
ATOM 1651 C CA . SER A 1 209 ? 30.732 -29.604 6.156 1.00 37.12 209 SER A CA 1
ATOM 1652 C C . SER A 1 209 ? 30.123 -30.558 7.182 1.00 37.12 209 SER A C 1
ATOM 1654 O O . SER A 1 209 ? 30.484 -30.555 8.354 1.00 37.12 209 SER A O 1
ATOM 1656 N N . ARG A 1 210 ? 29.160 -31.347 6.691 1.00 35.41 210 ARG A N 1
ATOM 1657 C CA . ARG A 1 210 ? 28.815 -32.724 7.087 1.00 35.41 210 ARG A CA 1
ATOM 1658 C C . ARG A 1 210 ? 29.103 -33.115 8.545 1.00 35.41 210 ARG A C 1
ATOM 1660 O O . ARG A 1 210 ? 30.180 -33.611 8.860 1.00 35.41 210 ARG A O 1
ATOM 1667 N N . CYS A 1 211 ? 28.071 -33.063 9.384 1.00 31.91 211 CYS A N 1
ATOM 1668 C CA . CYS A 1 211 ? 27.989 -33.952 10.538 1.00 31.91 211 CYS A CA 1
ATOM 1669 C C . CYS A 1 211 ? 27.497 -35.319 10.032 1.00 31.91 211 CYS A C 1
ATOM 1671 O O . CYS A 1 211 ? 26.313 -35.505 9.754 1.00 31.91 211 CYS A O 1
ATOM 1673 N N . GLY A 1 212 ? 28.431 -36.244 9.812 1.00 30.77 212 GLY A N 1
ATOM 1674 C CA . GLY A 1 212 ? 28.112 -37.644 9.564 1.00 30.77 212 GLY A CA 1
ATOM 1675 C C . GLY A 1 212 ? 27.719 -38.317 10.875 1.00 30.77 212 GLY A C 1
ATOM 1676 O O . GLY A 1 212 ? 28.539 -38.434 11.782 1.00 30.77 212 GLY A O 1
ATOM 1677 N N . HIS A 1 213 ? 26.474 -38.782 10.961 1.00 32.81 213 HIS A N 1
ATOM 1678 C CA . HIS A 1 213 ? 26.173 -39.996 11.716 1.00 32.81 213 HIS A CA 1
ATOM 1679 C C . HIS A 1 213 ? 27.109 -41.109 11.212 1.00 32.81 213 HIS A C 1
ATOM 1681 O O . HIS A 1 213 ? 27.222 -41.285 10.000 1.00 32.81 213 HIS A O 1
ATOM 1687 N N . ASP A 1 214 ? 27.776 -41.862 12.091 1.00 34.06 214 ASP A N 1
ATOM 1688 C CA . ASP A 1 214 ? 27.225 -43.146 12.542 1.00 34.06 214 ASP A CA 1
ATOM 1689 C C . ASP A 1 214 ? 28.200 -43.989 13.410 1.00 34.06 214 ASP A C 1
ATOM 1691 O O . ASP A 1 214 ? 29.392 -44.096 13.140 1.00 34.06 214 ASP A O 1
ATOM 1695 N N . GLN A 1 215 ? 27.604 -44.664 14.400 1.00 32.53 215 GLN A N 1
ATOM 1696 C CA . GLN A 1 215 ? 27.960 -45.952 15.031 1.00 32.53 215 GLN A CA 1
ATOM 1697 C C . GLN A 1 215 ? 29.173 -46.174 15.983 1.00 32.53 215 GLN A C 1
ATOM 1699 O O . GLN A 1 215 ? 30.276 -46.529 15.586 1.00 32.53 215 GLN A O 1
ATOM 1704 N N . ARG A 1 216 ? 28.776 -46.342 17.264 1.00 31.62 216 ARG A N 1
ATOM 1705 C CA . ARG A 1 216 ? 28.913 -47.542 18.145 1.00 31.62 216 ARG A CA 1
ATOM 1706 C C . ARG A 1 216 ? 30.184 -47.791 18.990 1.00 31.62 216 ARG A C 1
ATOM 1708 O O . ARG A 1 216 ? 31.305 -47.804 18.505 1.00 31.62 216 ARG A O 1
ATOM 1715 N N . ARG A 1 217 ? 29.859 -48.359 20.176 1.00 34.00 217 ARG A N 1
ATOM 1716 C CA . ARG A 1 217 ? 30.613 -49.226 21.129 1.00 34.00 217 ARG A CA 1
ATOM 1717 C C . ARG A 1 217 ? 31.282 -48.449 22.280 1.00 34.00 217 ARG A C 1
ATOM 1719 O O . ARG A 1 217 ? 31.916 -47.448 22.024 1.00 34.00 217 ARG A O 1
ATOM 1726 N N . ARG A 1 218 ? 31.233 -48.851 23.559 1.00 34.72 218 ARG A N 1
ATOM 1727 C CA . ARG A 1 218 ? 30.711 -50.039 24.273 1.00 34.72 218 ARG A CA 1
ATOM 1728 C C . ARG A 1 218 ? 30.700 -49.737 25.790 1.00 34.72 218 ARG A C 1
ATOM 1730 O O . ARG A 1 218 ? 31.444 -48.887 26.253 1.00 34.72 218 ARG A O 1
ATOM 1737 N N . CYS A 1 219 ? 29.879 -50.490 26.520 1.00 33.78 219 CYS A N 1
ATOM 1738 C CA . CYS A 1 219 ? 29.703 -50.540 27.976 1.00 33.78 219 CYS A CA 1
ATOM 1739 C C . CYS A 1 219 ? 30.983 -50.706 28.821 1.00 33.78 219 CYS A C 1
ATOM 1741 O O . CYS A 1 219 ? 31.884 -51.429 28.394 1.00 33.78 219 CYS A O 1
ATOM 1743 N N . ARG A 1 220 ? 30.937 -50.197 30.068 1.00 34.03 220 ARG A N 1
ATOM 1744 C CA . ARG A 1 220 ? 31.280 -50.844 31.371 1.00 34.03 220 ARG A CA 1
ATOM 1745 C C . ARG A 1 220 ? 31.253 -49.755 32.468 1.00 34.03 220 ARG A C 1
ATOM 1747 O O . ARG A 1 220 ? 31.907 -48.741 32.301 1.00 34.03 220 ARG A O 1
ATOM 1754 N N . SER A 1 221 ? 30.270 -49.746 33.371 1.00 33.59 221 SER A N 1
ATOM 1755 C CA . SER A 1 221 ? 30.168 -50.475 34.655 1.00 33.59 221 SER A CA 1
ATOM 1756 C C . SER A 1 221 ? 30.939 -49.825 35.817 1.00 33.59 221 SER A C 1
ATOM 1758 O O . SER A 1 221 ? 32.162 -49.884 35.826 1.00 33.59 221 SER A O 1
ATOM 1760 N N . SER A 1 222 ? 30.150 -49.366 36.798 1.00 35.94 222 SER A N 1
ATOM 1761 C CA . SER A 1 222 ? 30.361 -49.461 38.255 1.00 35.94 222 SER A CA 1
ATOM 1762 C C . SER A 1 222 ? 31.251 -48.450 38.996 1.00 35.94 222 SER A C 1
ATOM 1764 O O . SER A 1 222 ? 32.338 -48.106 38.547 1.00 35.94 222 SER A O 1
ATOM 1766 N N . ASP A 1 223 ? 30.746 -48.130 40.201 1.00 36.03 223 ASP A N 1
ATOM 1767 C CA . ASP A 1 223 ? 31.410 -47.632 41.421 1.00 36.03 223 ASP A CA 1
ATOM 1768 C C . ASP A 1 223 ? 31.773 -46.135 41.467 1.00 36.03 223 ASP A C 1
ATOM 1770 O O . ASP A 1 223 ? 32.197 -45.560 40.476 1.00 36.03 223 ASP A O 1
ATOM 1774 N N . MET A 1 224 ? 31.667 -45.397 42.576 1.00 37.09 224 MET A N 1
ATOM 1775 C CA . MET A 1 224 ? 31.149 -45.594 43.936 1.00 37.09 224 MET A CA 1
ATOM 1776 C C . MET A 1 224 ? 31.111 -44.195 44.596 1.00 37.09 224 MET A C 1
ATOM 1778 O O . MET A 1 224 ? 31.925 -43.347 44.232 1.00 37.09 224 MET A O 1
ATOM 1782 N N . ALA A 1 225 ? 30.268 -44.068 45.629 1.00 37.75 225 ALA A N 1
ATOM 1783 C CA . ALA A 1 225 ? 30.207 -43.021 46.666 1.00 37.75 225 ALA A CA 1
ATOM 1784 C C . ALA A 1 225 ? 29.606 -41.653 46.293 1.00 37.75 225 ALA A C 1
ATOM 1786 O O . ALA A 1 225 ? 30.171 -40.925 45.451 1.00 37.75 225 ALA A O 1
#